Protein AF-A0AAN7JTM1-F1 (afdb_monomer_lite)

Sequence (200 aa):
MAGAPQQFHPLPSRHCSSCLSISPFHSRIRTILLSKFDVTLSSSGLMGPRWKGKGFEAKARDDPMSAIVTRLQSSMKDSNAHGLLSGSSVILALSSECGNLLNSASFGRPMATVDKEKQWFQLGVEEAFYLHHILNCLEISNGDEQLVTDHDLWQYMTKRTSIFPESFKAYSHLRTKNWVVRSGWRGFCCLSSPSISGPF

Secondary structure (DSSP, 8-state):
-PPPPPPPPPPP-----------HHHHHHHHHHHTT----------PPP---STTHHHHHHHS-HHHHHHHHHHHHHHTT-EEEEETTEEEEEEEHHHHHHHHHTT-SEEEP-S-SSEEEEEEEHHHHHIIIIIS---EEE-TTSPBPPHHHHHHHHHHH-TTHHHHHHHHHHHHHTT-B----TTS----BPPP-----

Structure (mmCIF, N/CA/C/O backbone):
data_AF-A0AAN7JTM1-F1
#
_entry.id   AF-A0AAN7JTM1-F1
#
loop_
_atom_site.group_PDB
_atom_site.id
_atom_site.type_symbol
_atom_site.label_atom_id
_atom_site.label_alt_id
_atom_site.label_comp_id
_atom_site.label_asym_id
_atom_site.label_entity_id
_atom_site.label_seq_id
_atom_site.pdbx_PDB_ins_code
_atom_site.Cartn_x
_atom_site.Cartn_y
_atom_site.Cartn_z
_atom_site.occupancy
_atom_site.B_iso_or_equiv
_atom_site.auth_seq_id
_atom_site.auth_comp_id
_atom_site.auth_asym_id
_atom_site.auth_atom_id
_atom_site.pdbx_PDB_model_num
ATOM 1 N N . MET A 1 1 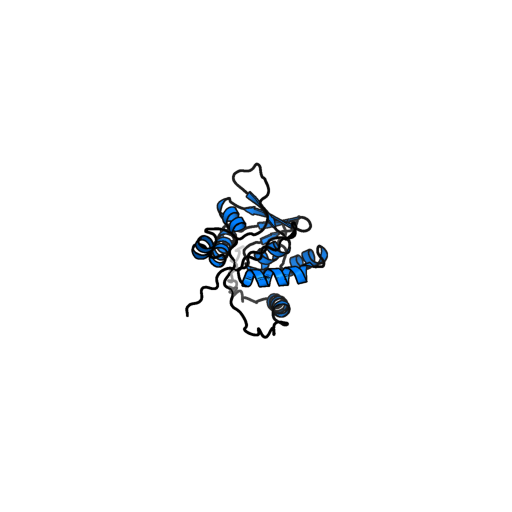? 3.642 -1.921 74.665 1.00 45.56 1 MET A N 1
ATOM 2 C CA . MET A 1 1 ? 3.068 -2.349 73.372 1.00 45.56 1 MET A CA 1
ATOM 3 C C . MET A 1 1 ? 4.042 -1.940 72.281 1.00 45.56 1 MET A C 1
ATOM 5 O O . MET A 1 1 ? 4.039 -0.791 71.870 1.00 45.56 1 MET A O 1
ATOM 9 N N . ALA A 1 2 ? 4.961 -2.839 71.929 1.00 40.72 2 ALA A N 1
ATOM 10 C CA . ALA A 1 2 ? 5.986 -2.616 70.914 1.00 40.72 2 ALA A CA 1
ATOM 11 C C . ALA A 1 2 ? 5.552 -3.346 69.636 1.00 40.72 2 ALA A C 1
ATOM 13 O O . ALA A 1 2 ? 5.326 -4.554 69.673 1.00 40.72 2 ALA A O 1
ATOM 14 N N . GLY A 1 3 ? 5.359 -2.601 68.546 1.00 41.75 3 GLY A N 1
ATOM 15 C CA . GLY A 1 3 ? 5.023 -3.148 67.232 1.00 41.75 3 GLY A CA 1
ATOM 16 C C . GLY A 1 3 ? 6.275 -3.666 66.527 1.00 41.75 3 GLY A C 1
ATOM 17 O O . GLY A 1 3 ? 7.285 -2.969 66.463 1.00 41.75 3 GLY A O 1
ATOM 18 N N . ALA A 1 4 ? 6.210 -4.898 66.028 1.00 50.97 4 ALA A N 1
ATOM 19 C CA . ALA A 1 4 ? 7.267 -5.534 65.249 1.00 50.97 4 ALA A CA 1
ATOM 20 C C . ALA A 1 4 ? 7.354 -4.950 63.820 1.00 50.97 4 ALA A C 1
ATOM 22 O O . ALA A 1 4 ? 6.318 -4.598 63.251 1.00 50.97 4 ALA A O 1
ATOM 23 N N . PRO A 1 5 ? 8.547 -4.885 63.198 1.00 43.56 5 PRO A N 1
ATOM 24 C CA . PRO A 1 5 ? 8.692 -4.510 61.795 1.00 43.56 5 PRO A CA 1
ATOM 25 C C . PRO A 1 5 ? 8.467 -5.722 60.877 1.00 43.56 5 PRO A C 1
ATOM 27 O O . PRO A 1 5 ? 9.056 -6.785 61.078 1.00 43.56 5 PRO A O 1
ATOM 30 N N . GLN A 1 6 ? 7.620 -5.564 59.857 1.00 44.16 6 GLN A N 1
ATOM 31 C CA . GLN A 1 6 ? 7.439 -6.569 58.808 1.00 44.16 6 GLN A CA 1
ATOM 32 C C . GLN A 1 6 ? 8.597 -6.543 57.803 1.00 44.16 6 GLN A C 1
ATOM 34 O O . GLN A 1 6 ? 9.035 -5.486 57.350 1.00 44.16 6 GLN A O 1
ATOM 39 N N . GLN A 1 7 ? 9.071 -7.740 57.463 1.00 36.34 7 GLN A N 1
ATOM 40 C CA . GLN A 1 7 ? 10.108 -8.008 56.474 1.00 36.34 7 GLN A CA 1
ATOM 41 C C . GLN A 1 7 ? 9.548 -7.858 55.050 1.00 36.34 7 GLN A C 1
ATOM 43 O O . GLN A 1 7 ? 8.520 -8.443 54.717 1.00 36.34 7 GLN A O 1
ATOM 48 N N . PHE A 1 8 ? 10.250 -7.109 54.197 1.00 35.59 8 PHE A N 1
ATOM 49 C CA . PHE A 1 8 ? 10.019 -7.092 52.752 1.00 35.59 8 PHE A CA 1
ATOM 50 C C . PHE A 1 8 ? 10.753 -8.271 52.098 1.00 35.59 8 PHE A C 1
ATOM 52 O O . PHE A 1 8 ? 11.979 -8.353 52.156 1.00 35.59 8 PHE A O 1
ATOM 59 N N . HIS A 1 9 ? 10.007 -9.158 51.440 1.00 38.12 9 HIS A N 1
ATOM 60 C CA . HIS A 1 9 ? 10.550 -10.131 50.490 1.00 38.12 9 HIS A CA 1
ATOM 61 C C . HIS A 1 9 ? 10.549 -9.532 49.069 1.00 38.12 9 HIS A C 1
ATOM 63 O O . HIS A 1 9 ? 9.566 -8.891 48.691 1.00 38.12 9 HIS A O 1
ATOM 69 N N . PRO A 1 10 ? 11.599 -9.738 48.252 1.00 33.75 10 PRO A N 1
ATOM 70 C CA . PRO A 1 10 ? 11.623 -9.272 46.869 1.00 33.75 10 PRO A CA 1
ATOM 71 C C . PRO A 1 10 ? 10.868 -10.233 45.933 1.00 33.75 10 PRO A C 1
ATOM 73 O O . PRO A 1 10 ? 11.026 -11.452 46.005 1.00 33.75 10 PRO A O 1
ATOM 76 N N . LEU A 1 11 ? 10.052 -9.669 45.037 1.00 37.44 11 LEU A N 1
ATOM 77 C CA . LEU A 1 11 ? 9.390 -10.384 43.939 1.00 37.44 11 LEU A CA 1
ATOM 78 C C . LEU A 1 11 ? 10.406 -10.763 42.843 1.00 37.44 11 LEU A C 1
ATOM 80 O O . LEU A 1 11 ? 11.322 -9.984 42.571 1.00 37.44 11 LEU A O 1
ATOM 84 N N . PRO A 1 12 ? 10.249 -11.915 42.166 1.00 32.50 12 PRO A N 1
ATOM 85 C CA . PRO A 1 12 ? 11.161 -12.321 41.108 1.00 32.50 12 PRO A CA 1
ATOM 86 C C . PRO A 1 12 ? 10.898 -11.552 39.807 1.00 32.50 12 PRO A C 1
ATOM 88 O O . PRO A 1 12 ? 9.787 -11.555 39.269 1.00 32.50 12 PRO A O 1
ATOM 91 N N . SER A 1 13 ? 11.966 -10.959 39.273 1.00 33.38 13 SER A N 1
ATOM 92 C CA . SER A 1 13 ? 12.071 -10.446 37.908 1.00 33.38 13 SER A CA 1
ATOM 93 C C . SER A 1 13 ? 11.675 -11.517 36.892 1.00 33.38 13 SER A C 1
ATOM 95 O O . SER A 1 13 ? 12.399 -12.491 36.682 1.00 33.38 13 SER A O 1
ATOM 97 N N . ARG A 1 14 ? 10.541 -11.324 36.212 1.00 32.91 14 ARG A N 1
ATOM 98 C CA . ARG A 1 14 ? 10.237 -12.053 34.979 1.00 32.91 14 ARG A CA 1
ATOM 99 C C . ARG A 1 14 ? 10.765 -11.255 33.799 1.00 32.91 14 ARG A C 1
ATOM 101 O O . ARG A 1 14 ? 10.181 -10.257 33.391 1.00 32.91 14 ARG A O 1
ATOM 108 N N . HIS A 1 15 ? 11.880 -11.738 33.262 1.00 31.19 15 HIS A N 1
ATOM 109 C CA . HIS A 1 15 ? 12.304 -11.478 31.895 1.00 31.19 15 HIS A CA 1
ATOM 110 C C . HIS A 1 15 ? 11.126 -11.719 30.944 1.00 31.19 15 HIS A C 1
ATOM 112 O O . HIS A 1 15 ? 10.663 -12.849 30.791 1.00 31.19 15 HIS A O 1
ATOM 118 N N . CYS A 1 16 ? 10.646 -10.654 30.306 1.00 28.66 16 CYS A N 1
ATOM 119 C CA . CYS A 1 16 ? 9.737 -10.749 29.175 1.00 28.66 16 CYS A CA 1
ATOM 120 C C . CYS A 1 16 ? 10.595 -10.849 27.909 1.00 28.66 16 CYS A C 1
ATOM 122 O O . CYS A 1 16 ? 10.883 -9.855 27.248 1.00 28.66 16 CYS A O 1
ATOM 124 N N . SER A 1 17 ? 11.074 -12.057 27.617 1.00 32.12 17 SER A N 1
ATOM 125 C CA . SER A 1 17 ? 11.584 -12.391 26.289 1.00 32.12 17 SER A CA 1
ATOM 126 C C . SER A 1 17 ? 10.368 -12.605 25.392 1.00 32.12 17 SER A C 1
ATOM 128 O O . SER A 1 17 ? 9.793 -13.693 25.370 1.00 32.12 17 SER A O 1
ATOM 130 N N . SER A 1 18 ? 9.918 -11.559 24.702 1.00 31.55 18 SER A N 1
ATOM 131 C CA . SER A 1 18 ? 8.886 -11.684 23.676 1.00 31.55 18 SER A CA 1
ATOM 132 C C . SER A 1 18 ? 9.472 -12.419 22.472 1.00 31.55 18 SER A C 1
ATOM 134 O O . SER A 1 18 ? 10.108 -11.855 21.584 1.00 31.55 18 SER A O 1
ATOM 136 N N . CYS A 1 19 ? 9.253 -13.730 22.466 1.00 27.77 19 CYS A N 1
ATOM 137 C CA . CYS A 1 19 ? 9.364 -14.570 21.291 1.00 27.77 19 CYS A CA 1
ATOM 138 C C . CYS A 1 19 ? 8.501 -13.976 20.168 1.00 27.77 19 CYS A C 1
ATOM 140 O O . CYS A 1 19 ? 7.278 -13.884 20.293 1.00 27.77 19 CYS A O 1
ATOM 142 N N . LEU A 1 20 ? 9.146 -13.611 19.060 1.00 32.75 20 LEU A N 1
ATOM 143 C CA . LEU A 1 20 ? 8.524 -13.363 17.762 1.00 32.75 20 LEU A CA 1
ATOM 144 C C . LEU A 1 20 ? 7.856 -14.659 17.278 1.00 32.75 20 LEU A C 1
ATOM 146 O O . LEU A 1 20 ? 8.423 -15.429 16.505 1.00 32.75 20 LEU A O 1
ATOM 150 N N . SER A 1 21 ? 6.648 -14.923 17.771 1.00 28.75 21 SER A N 1
ATOM 151 C CA . SER A 1 21 ? 5.754 -15.926 17.206 1.00 28.75 21 SER A CA 1
ATOM 152 C C . SER A 1 21 ? 5.177 -15.350 15.919 1.00 28.75 21 SER A C 1
ATOM 154 O O . SER A 1 21 ? 4.219 -14.578 15.928 1.00 28.75 21 SER A O 1
ATOM 156 N N . ILE A 1 22 ? 5.813 -15.687 14.799 1.00 34.72 22 ILE A N 1
ATOM 157 C CA . ILE A 1 22 ? 5.246 -15.495 13.466 1.00 34.72 22 ILE A CA 1
ATOM 158 C C . ILE A 1 22 ? 3.946 -16.301 13.439 1.00 34.72 22 ILE A C 1
ATOM 160 O O . ILE A 1 22 ? 3.961 -17.532 13.472 1.00 34.72 22 ILE A O 1
ATOM 164 N N . SER A 1 23 ? 2.817 -15.598 13.436 1.00 32.16 23 SER A N 1
ATOM 165 C CA . SER A 1 23 ? 1.500 -16.215 13.481 1.00 32.16 23 SER A CA 1
ATOM 166 C C . SER A 1 23 ? 1.305 -17.172 12.286 1.00 32.16 23 SER A C 1
ATOM 168 O O . SER A 1 23 ? 1.667 -16.847 11.149 1.00 32.16 23 SER A O 1
ATOM 170 N N . PRO A 1 24 ? 0.691 -18.355 12.482 1.00 37.06 24 PRO A N 1
ATOM 171 C CA . PRO A 1 24 ? 0.425 -19.318 11.404 1.00 37.06 24 PRO A CA 1
ATOM 172 C C . PRO A 1 24 ? -0.504 -18.772 10.300 1.00 37.06 24 PRO A C 1
ATOM 174 O O . PRO A 1 24 ? -0.626 -19.367 9.227 1.00 37.06 24 PRO A O 1
ATOM 177 N N . PHE A 1 25 ? -1.121 -17.608 10.522 1.00 37.16 25 PHE A N 1
ATOM 178 C CA . PHE A 1 25 ? -1.944 -16.898 9.549 1.00 37.16 25 PHE A CA 1
ATOM 179 C C . PHE A 1 25 ? -1.122 -16.230 8.432 1.00 37.16 25 PHE A C 1
ATOM 181 O O . PHE A 1 25 ? -1.487 -16.362 7.262 1.00 37.16 25 PHE A O 1
ATOM 188 N N . HIS A 1 26 ? 0.040 -15.637 8.754 1.00 39.19 26 HIS A N 1
ATOM 189 C CA . HIS A 1 26 ? 0.993 -15.147 7.743 1.00 39.19 26 HIS A CA 1
ATOM 190 C C . HIS A 1 26 ? 1.434 -16.273 6.805 1.00 39.19 26 HIS A C 1
ATOM 192 O O . HIS A 1 26 ? 1.591 -16.056 5.603 1.00 39.19 26 HIS A O 1
ATOM 198 N N . SER A 1 27 ? 1.596 -17.486 7.346 1.00 40.31 27 SER A N 1
ATOM 199 C CA . SER A 1 27 ? 1.906 -18.674 6.552 1.00 40.31 27 SER A CA 1
ATOM 200 C C . SER A 1 27 ? 0.740 -19.042 5.636 1.00 40.31 27 SER A C 1
ATOM 202 O O . SER A 1 27 ? 0.945 -19.206 4.443 1.00 40.31 27 SER A O 1
ATOM 204 N N . ARG A 1 28 ? -0.507 -19.064 6.128 1.00 44.50 28 ARG A N 1
ATOM 205 C CA . ARG A 1 28 ? -1.675 -19.462 5.324 1.00 44.50 28 ARG A CA 1
ATOM 206 C C . ARG A 1 28 ? -2.017 -18.471 4.201 1.00 44.50 28 ARG A C 1
ATOM 208 O O . ARG A 1 28 ? -2.310 -18.928 3.099 1.00 44.50 28 ARG A O 1
ATOM 215 N N . ILE A 1 29 ? -1.919 -17.154 4.415 1.00 47.69 29 ILE A N 1
ATOM 216 C CA . ILE A 1 29 ? -2.063 -16.161 3.327 1.00 47.69 29 ILE A CA 1
ATOM 217 C C . ILE A 1 29 ? -0.906 -16.288 2.325 1.00 47.69 29 ILE A C 1
ATOM 219 O O . ILE A 1 29 ? -1.150 -16.333 1.116 1.00 47.69 29 ILE A O 1
ATOM 223 N N . ARG A 1 30 ? 0.342 -16.452 2.795 1.00 43.16 30 ARG A N 1
ATOM 224 C CA . ARG A 1 30 ? 1.488 -16.743 1.913 1.00 43.16 30 ARG A CA 1
ATOM 225 C C . ARG A 1 30 ? 1.288 -18.032 1.115 1.00 43.16 30 ARG A C 1
ATOM 227 O O . ARG A 1 30 ? 1.568 -18.037 -0.076 1.00 43.16 30 ARG A O 1
ATOM 234 N N . THR A 1 31 ? 0.758 -19.100 1.707 1.00 37.16 31 THR A N 1
ATOM 235 C CA . THR A 1 31 ? 0.477 -20.372 1.023 1.00 37.16 31 THR A CA 1
ATOM 236 C C . THR A 1 31 ? -0.672 -20.241 0.018 1.00 37.16 31 THR A C 1
ATOM 238 O O . THR A 1 31 ? -0.577 -20.794 -1.077 1.00 37.16 31 THR A O 1
ATOM 241 N N . ILE A 1 32 ? -1.728 -19.471 0.307 1.00 46.28 32 ILE A N 1
ATOM 242 C CA . ILE A 1 32 ? -2.802 -19.166 -0.663 1.00 46.28 32 ILE A CA 1
ATOM 243 C C . ILE A 1 32 ? -2.253 -18.370 -1.867 1.00 46.28 32 ILE A C 1
ATOM 245 O O . ILE A 1 32 ? -2.675 -18.573 -3.013 1.00 46.28 32 ILE A O 1
ATOM 249 N N . LEU A 1 33 ? -1.270 -17.497 -1.630 1.00 44.41 33 LEU A N 1
ATOM 250 C CA . LEU A 1 33 ? -0.602 -16.721 -2.675 1.00 44.41 33 LEU A CA 1
ATOM 251 C C . LEU A 1 33 ? 0.429 -17.544 -3.474 1.00 44.41 33 LEU A C 1
ATOM 253 O O . LEU A 1 33 ? 0.508 -17.365 -4.689 1.00 44.41 33 LEU A O 1
ATOM 257 N N . LEU A 1 34 ? 1.160 -18.469 -2.840 1.00 44.72 34 LEU A N 1
ATOM 258 C CA . LEU A 1 34 ? 2.290 -19.205 -3.437 1.00 44.72 34 LEU A CA 1
ATOM 259 C C . LEU A 1 34 ? 1.942 -20.591 -4.022 1.00 44.72 34 LEU A C 1
ATOM 261 O O . LEU A 1 34 ? 2.672 -21.075 -4.879 1.00 44.72 34 LEU A O 1
ATOM 265 N N . SER A 1 35 ? 0.839 -21.238 -3.630 1.00 34.47 35 SER A N 1
ATOM 266 C CA . SER A 1 35 ? 0.563 -22.655 -3.978 1.00 34.47 35 SER A CA 1
ATOM 267 C C . SER A 1 35 ? 0.060 -22.942 -5.405 1.00 34.47 35 SER A C 1
ATOM 269 O O . SER A 1 35 ? -0.319 -24.075 -5.691 1.00 34.47 35 SER A O 1
ATOM 271 N N . LYS A 1 36 ? 0.032 -21.964 -6.324 1.00 40.56 36 LYS A N 1
ATOM 272 C CA . LYS A 1 36 ? -0.476 -22.176 -7.702 1.00 40.56 36 LYS A CA 1
ATOM 273 C C . LYS A 1 36 ? 0.370 -21.556 -8.823 1.00 40.56 36 LYS A C 1
ATOM 275 O O . LYS A 1 36 ? -0.168 -21.250 -9.881 1.00 40.56 36 LYS A O 1
ATOM 280 N N . PHE A 1 37 ? 1.670 -21.367 -8.620 1.00 38.22 37 PHE A N 1
ATOM 281 C CA . PHE A 1 37 ? 2.556 -20.872 -9.678 1.00 38.22 37 PHE A CA 1
ATOM 282 C C . PHE A 1 37 ? 3.579 -21.929 -10.089 1.00 38.22 37 PHE A C 1
ATOM 284 O O . PHE A 1 37 ? 4.727 -21.878 -9.670 1.00 38.22 37 PHE A O 1
ATOM 291 N N . ASP A 1 38 ? 3.156 -22.841 -10.962 1.00 34.72 38 ASP A N 1
ATOM 292 C CA . ASP A 1 38 ? 4.052 -23.396 -11.973 1.00 34.72 38 ASP A CA 1
ATOM 293 C C . ASP A 1 38 ? 3.536 -22.891 -13.323 1.00 34.72 38 ASP A C 1
ATOM 295 O O . ASP A 1 38 ? 2.628 -23.452 -13.935 1.00 34.72 38 ASP A O 1
ATOM 299 N N . VAL A 1 39 ? 4.003 -21.702 -13.706 1.00 38.06 39 VAL A N 1
ATOM 300 C CA . VAL A 1 39 ? 3.826 -21.189 -15.065 1.00 38.06 39 VAL A CA 1
ATOM 301 C C . VAL A 1 39 ? 5.196 -21.277 -15.700 1.00 38.06 39 VAL A C 1
ATOM 303 O O . VAL A 1 39 ? 6.039 -20.397 -15.528 1.00 38.06 39 VAL A O 1
ATOM 306 N N . THR A 1 40 ? 5.420 -22.375 -16.410 1.00 31.95 40 THR A N 1
ATOM 307 C CA . THR A 1 40 ? 6.579 -22.571 -17.271 1.00 31.95 40 THR A CA 1
ATOM 308 C C . THR A 1 40 ? 6.526 -21.501 -18.367 1.00 31.95 40 THR A C 1
ATOM 310 O O . THR A 1 40 ? 5.725 -21.580 -19.298 1.00 31.95 40 THR A O 1
ATOM 313 N N . LEU A 1 41 ? 7.326 -20.437 -18.230 1.00 40.31 41 LEU A N 1
ATOM 314 C CA . LEU A 1 41 ? 7.446 -19.401 -19.255 1.00 40.31 41 LEU A CA 1
ATOM 315 C C . LEU A 1 41 ? 8.274 -19.956 -20.421 1.00 40.31 41 LEU A C 1
ATOM 317 O O . LEU A 1 41 ? 9.488 -20.120 -20.313 1.00 40.31 41 LEU A O 1
ATOM 321 N N . SER A 1 42 ? 7.612 -20.226 -21.545 1.00 35.97 42 SER A N 1
ATOM 322 C CA . SER A 1 42 ? 8.285 -20.447 -22.823 1.00 35.97 42 SER A CA 1
ATOM 323 C C . SER A 1 42 ? 8.898 -19.125 -23.294 1.00 35.97 42 SER A C 1
ATOM 325 O O . SER A 1 42 ? 8.200 -18.129 -23.490 1.00 35.97 42 SER A O 1
ATOM 327 N N . SER A 1 43 ? 10.225 -19.109 -23.411 1.00 52.16 43 SER A N 1
ATOM 328 C CA . SER A 1 43 ? 11.010 -17.966 -23.870 1.00 52.16 43 SER A CA 1
ATOM 329 C C . SER A 1 43 ? 10.750 -17.708 -25.356 1.00 52.16 43 SER A C 1
ATOM 331 O O . SER A 1 43 ? 11.246 -18.436 -26.213 1.00 52.16 43 SER A O 1
ATOM 333 N N . SER A 1 44 ? 9.979 -16.670 -25.682 1.00 43.19 44 SER A N 1
ATOM 334 C CA . SER A 1 44 ? 9.990 -16.076 -27.023 1.00 43.19 44 SER A CA 1
ATOM 335 C C . SER A 1 44 ? 9.630 -14.582 -26.978 1.00 43.19 44 SER A C 1
ATOM 337 O O . SER A 1 44 ? 8.527 -14.202 -26.601 1.00 43.19 44 SER A O 1
ATOM 339 N N . GLY A 1 45 ? 10.594 -13.731 -27.364 1.00 38.00 45 GLY A N 1
ATOM 340 C CA . GLY A 1 45 ? 10.382 -12.329 -27.759 1.00 38.00 45 GLY A CA 1
ATOM 341 C C . GLY A 1 45 ? 10.458 -11.256 -26.660 1.00 38.00 45 GLY A C 1
ATOM 342 O O . GLY A 1 45 ? 9.441 -10.677 -26.291 1.00 38.00 45 GLY A O 1
ATOM 343 N N . LEU A 1 46 ? 11.664 -10.902 -26.194 1.00 45.75 46 LEU A N 1
ATOM 344 C CA . LEU A 1 46 ? 11.897 -9.703 -25.372 1.00 45.75 46 LEU A CA 1
ATOM 345 C C . LEU A 1 46 ? 11.731 -8.421 -26.215 1.00 45.75 46 LEU A C 1
ATOM 347 O O . LEU A 1 46 ? 12.704 -7.881 -26.735 1.00 45.75 46 LEU A O 1
ATOM 351 N N . MET A 1 47 ? 10.509 -7.897 -26.341 1.00 50.16 47 MET A N 1
ATOM 352 C CA . MET A 1 47 ? 10.338 -6.462 -26.596 1.00 50.16 47 MET A CA 1
ATOM 353 C C . MET A 1 47 ? 10.525 -5.721 -25.269 1.00 50.16 47 MET A C 1
ATOM 355 O O . MET A 1 47 ? 9.866 -6.039 -24.279 1.00 50.16 47 MET A O 1
ATOM 359 N N . GLY A 1 48 ? 11.439 -4.748 -25.242 1.00 55.25 48 GLY A N 1
ATOM 360 C CA . GLY A 1 48 ? 11.658 -3.895 -24.073 1.00 55.25 48 GLY A CA 1
ATOM 361 C C . GLY A 1 48 ? 10.400 -3.106 -23.666 1.00 55.25 48 GLY A C 1
ATOM 362 O O . GLY A 1 48 ? 9.434 -3.031 -24.433 1.00 55.25 48 GLY A O 1
ATOM 363 N N . PRO A 1 49 ? 10.388 -2.496 -22.466 1.00 60.56 49 PRO A N 1
ATOM 364 C CA . PRO A 1 49 ? 9.235 -1.752 -21.966 1.00 60.56 49 PRO A CA 1
ATOM 365 C C . PRO A 1 49 ? 8.804 -0.656 -22.950 1.00 60.56 49 PRO A C 1
ATOM 367 O O . PRO A 1 49 ? 9.597 0.202 -23.338 1.00 60.56 49 PRO A O 1
ATOM 370 N N . ARG A 1 50 ? 7.532 -0.667 -23.364 1.00 65.31 50 ARG A N 1
ATOM 371 C CA . ARG A 1 50 ? 6.982 0.351 -24.269 1.00 65.31 50 ARG A CA 1
ATOM 372 C C . ARG A 1 50 ? 6.576 1.597 -23.481 1.00 65.31 50 ARG A C 1
ATOM 374 O O . ARG A 1 50 ? 5.461 1.675 -22.967 1.00 65.31 50 ARG A O 1
ATOM 381 N N . TRP A 1 51 ? 7.446 2.600 -23.437 1.00 60.12 51 TRP A N 1
ATOM 382 C CA . TRP A 1 51 ? 7.144 3.897 -22.825 1.00 60.12 51 TRP A CA 1
ATOM 383 C C . TRP A 1 51 ? 6.173 4.710 -23.691 1.00 60.12 51 TRP A C 1
ATOM 385 O O . TRP A 1 51 ? 6.425 4.956 -24.871 1.00 60.12 51 TRP A O 1
ATOM 395 N N . LYS A 1 52 ? 5.056 5.167 -23.114 1.00 52.31 52 LYS A N 1
ATOM 396 C CA . LYS A 1 52 ? 4.157 6.126 -23.774 1.00 52.31 52 LYS A CA 1
ATOM 397 C C . LYS A 1 52 ? 4.501 7.557 -23.362 1.00 52.31 52 LYS A C 1
ATOM 399 O O . LYS A 1 52 ? 3.862 8.124 -22.484 1.00 52.31 52 LYS A O 1
ATOM 404 N N . GLY A 1 53 ? 5.497 8.135 -24.028 1.00 64.94 53 GLY A N 1
ATOM 405 C CA . GLY A 1 53 ? 5.835 9.558 -23.928 1.00 64.94 53 GLY A CA 1
ATOM 406 C C . GLY A 1 53 ? 7.333 9.819 -23.775 1.00 64.94 53 GLY A C 1
ATOM 407 O O . GLY A 1 53 ? 8.092 8.954 -23.339 1.00 64.94 53 GLY A O 1
ATOM 408 N N . LYS A 1 54 ? 7.765 11.030 -24.132 1.00 66.94 54 LYS A N 1
ATOM 409 C CA . LYS A 1 54 ? 9.170 11.451 -24.058 1.00 66.94 54 LYS A CA 1
ATOM 41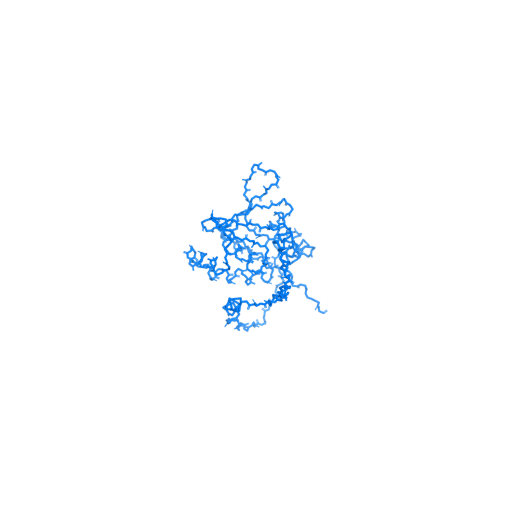0 C C . LYS A 1 54 ? 9.568 11.709 -22.598 1.00 66.94 54 LYS A C 1
ATOM 412 O O . LYS A 1 54 ? 8.851 12.402 -21.888 1.00 66.94 54 LYS A O 1
ATOM 417 N N . GLY A 1 55 ? 10.699 11.154 -22.155 1.00 68.12 55 GLY A N 1
ATOM 418 C CA . GLY A 1 55 ? 11.276 11.408 -20.824 1.00 68.12 55 GLY A CA 1
ATOM 419 C C . GLY A 1 55 ? 10.799 10.498 -19.682 1.00 68.12 55 GLY A C 1
ATOM 420 O O . GLY A 1 55 ?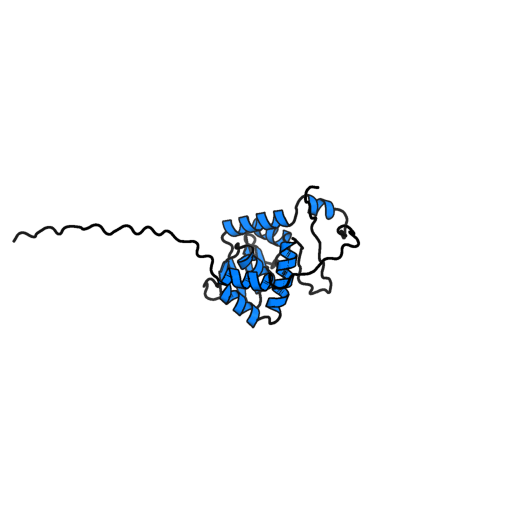 11.402 10.519 -18.613 1.00 68.12 55 GLY A O 1
ATOM 421 N N . PHE A 1 56 ? 9.782 9.653 -19.889 1.00 69.06 56 PHE A N 1
ATOM 422 C CA . PHE A 1 56 ? 9.318 8.716 -18.852 1.00 69.06 56 PHE A CA 1
ATOM 423 C C . PHE A 1 56 ? 10.324 7.604 -18.549 1.00 69.06 56 PHE A C 1
ATOM 425 O O . PHE A 1 56 ? 10.435 7.194 -17.400 1.00 69.06 56 PHE A O 1
ATOM 432 N N . GLU A 1 57 ? 11.078 7.157 -19.556 1.00 70.25 57 GLU A N 1
ATOM 433 C CA . GLU A 1 57 ? 12.145 6.172 -19.366 1.00 70.25 57 GLU A CA 1
ATOM 434 C C . GLU A 1 57 ? 13.253 6.708 -18.453 1.00 70.25 57 GLU A C 1
ATOM 436 O O . GLU A 1 57 ? 13.639 6.038 -17.500 1.00 70.25 57 GLU A O 1
ATOM 441 N N . ALA A 1 58 ? 13.729 7.933 -18.714 1.00 74.25 58 ALA A N 1
ATOM 442 C CA . ALA A 1 58 ? 14.733 8.586 -17.878 1.00 74.25 58 ALA A CA 1
ATOM 443 C C . ALA A 1 58 ? 14.211 8.763 -16.446 1.00 74.25 58 ALA A C 1
ATOM 445 O O . ALA A 1 58 ? 14.849 8.320 -15.502 1.00 74.25 58 ALA A O 1
ATOM 446 N N . LYS A 1 59 ? 12.977 9.260 -16.290 1.00 71.88 59 LYS A N 1
ATOM 447 C CA . LYS A 1 59 ? 12.345 9.412 -14.974 1.00 71.88 59 LYS A CA 1
ATOM 448 C C . LYS A 1 59 ? 12.222 8.088 -14.207 1.00 71.88 59 LYS A C 1
ATOM 450 O O . LYS A 1 59 ? 12.454 8.066 -13.007 1.00 71.88 59 LYS A O 1
ATOM 455 N N . ALA A 1 60 ? 11.871 6.992 -14.881 1.00 68.94 60 ALA A N 1
ATOM 456 C CA . ALA A 1 60 ? 11.773 5.674 -14.254 1.00 68.94 60 ALA A CA 1
ATOM 457 C C . ALA A 1 60 ? 13.140 5.051 -13.927 1.00 68.94 60 ALA A C 1
ATOM 459 O O . ALA A 1 60 ? 13.221 4.192 -13.050 1.00 68.94 60 ALA A O 1
ATOM 460 N N . ARG A 1 61 ? 14.198 5.451 -14.641 1.00 69.69 61 ARG A N 1
ATOM 461 C CA . ARG A 1 61 ? 15.583 5.074 -14.337 1.00 69.69 61 ARG A CA 1
ATOM 462 C C . ARG A 1 61 ? 16.113 5.847 -13.131 1.00 69.69 61 ARG A C 1
ATOM 464 O O . ARG A 1 61 ? 16.737 5.240 -12.269 1.00 69.69 61 ARG A O 1
ATOM 471 N N . ASP A 1 62 ? 15.841 7.146 -13.077 1.00 76.00 62 ASP A N 1
ATOM 472 C CA . ASP A 1 62 ? 16.343 8.041 -12.033 1.00 76.00 62 ASP A CA 1
ATOM 473 C C . ASP A 1 62 ? 15.607 7.849 -10.695 1.00 76.00 62 ASP A C 1
ATOM 475 O O . ASP A 1 62 ? 16.209 7.995 -9.633 1.00 76.00 62 ASP A O 1
ATOM 479 N N . ASP A 1 63 ? 14.320 7.483 -10.734 1.00 74.69 63 ASP A N 1
ATOM 480 C CA . ASP A 1 63 ? 13.501 7.217 -9.545 1.00 74.69 63 ASP A CA 1
ATOM 481 C C . ASP A 1 63 ? 12.694 5.914 -9.722 1.00 74.69 63 ASP A C 1
ATOM 483 O O . ASP A 1 63 ? 11.519 5.934 -10.114 1.00 74.69 63 ASP A O 1
ATOM 487 N N . PRO A 1 64 ? 13.325 4.742 -9.507 1.00 82.88 64 PRO A N 1
ATOM 488 C CA . PRO A 1 64 ? 12.656 3.464 -9.689 1.00 82.88 64 PRO A CA 1
ATOM 489 C C . PRO A 1 64 ? 11.541 3.288 -8.655 1.00 82.88 64 PRO A C 1
ATOM 491 O O . PRO A 1 64 ? 11.686 3.628 -7.482 1.00 82.88 64 PRO A O 1
ATOM 494 N N . MET A 1 65 ? 10.430 2.675 -9.071 1.00 85.12 65 MET A N 1
ATOM 495 C CA . MET A 1 65 ? 9.244 2.491 -8.222 1.00 85.12 65 MET A CA 1
ATOM 496 C C . MET A 1 65 ? 9.555 1.771 -6.899 1.00 85.12 65 MET A C 1
ATOM 498 O O . MET A 1 65 ? 8.971 2.096 -5.869 1.00 85.12 65 MET A O 1
ATOM 502 N N . SER A 1 66 ? 10.514 0.843 -6.899 1.00 84.88 66 SER A N 1
ATOM 503 C CA . SER A 1 66 ? 10.996 0.190 -5.678 1.00 84.88 66 SER A CA 1
ATOM 504 C C . SER A 1 66 ? 11.592 1.180 -4.673 1.00 84.88 66 SER A C 1
ATOM 506 O O . SER A 1 66 ? 11.321 1.069 -3.481 1.00 84.88 66 SER A O 1
ATOM 508 N N . ALA A 1 67 ? 12.363 2.172 -5.129 1.00 88.44 67 ALA A N 1
ATOM 509 C CA . ALA A 1 67 ? 12.932 3.202 -4.262 1.00 88.44 67 ALA A CA 1
ATOM 510 C C . ALA A 1 67 ? 11.844 4.122 -3.696 1.00 88.44 67 ALA A C 1
ATOM 512 O O . ALA A 1 67 ? 11.859 4.417 -2.500 1.00 88.44 67 ALA A O 1
ATOM 513 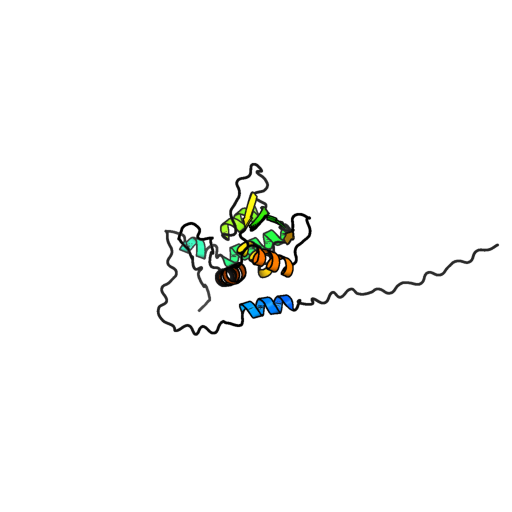N N . ILE A 1 68 ? 10.868 4.515 -4.521 1.00 89.12 68 ILE A N 1
ATOM 514 C CA . ILE A 1 68 ? 9.721 5.327 -4.087 1.00 89.12 68 ILE A CA 1
ATOM 515 C C . ILE A 1 68 ? 8.921 4.587 -3.007 1.00 89.12 68 ILE A C 1
ATOM 517 O O . ILE A 1 68 ? 8.622 5.164 -1.964 1.00 89.12 68 ILE A O 1
ATOM 521 N N . VAL A 1 69 ? 8.612 3.303 -3.224 1.00 90.56 69 VAL A N 1
ATOM 522 C CA . VAL A 1 69 ? 7.857 2.479 -2.266 1.00 90.56 69 VAL A CA 1
ATOM 523 C C . VAL A 1 69 ? 8.625 2.300 -0.956 1.00 90.56 69 VAL A C 1
ATOM 525 O O . VAL A 1 69 ? 8.021 2.424 0.105 1.00 90.56 69 VAL A O 1
ATOM 528 N N . THR A 1 70 ? 9.941 2.080 -0.998 1.00 91.62 70 THR A N 1
ATOM 529 C CA . THR A 1 70 ? 10.764 1.991 0.220 1.00 91.62 70 THR A CA 1
ATOM 530 C C . THR A 1 70 ? 10.761 3.305 1.002 1.00 91.62 70 THR A C 1
ATOM 532 O O . THR A 1 70 ? 10.572 3.295 2.216 1.00 91.62 70 THR A O 1
ATOM 535 N N . ARG A 1 71 ? 10.909 4.453 0.323 1.00 93.75 71 ARG A N 1
ATOM 536 C CA . ARG A 1 71 ? 10.840 5.777 0.971 1.00 93.75 71 ARG A CA 1
ATOM 537 C C . ARG A 1 71 ? 9.467 6.037 1.586 1.00 93.75 71 ARG A C 1
ATOM 539 O O . ARG A 1 71 ? 9.391 6.509 2.717 1.00 93.75 71 ARG A O 1
ATOM 546 N N . LEU A 1 72 ? 8.398 5.698 0.863 1.00 93.12 72 LEU A N 1
ATOM 547 C CA . LEU A 1 72 ? 7.025 5.783 1.358 1.00 93.12 72 LEU A CA 1
ATOM 548 C C . LEU A 1 72 ? 6.846 4.929 2.617 1.00 93.12 72 LEU A C 1
ATOM 550 O O . LEU A 1 72 ? 6.328 5.418 3.614 1.00 93.12 72 LEU A O 1
ATOM 554 N N . GLN A 1 73 ? 7.302 3.676 2.579 1.00 94.19 73 GLN A N 1
ATOM 555 C CA . GLN A 1 73 ? 7.177 2.739 3.691 1.00 94.19 73 GLN A CA 1
ATOM 556 C C . GLN A 1 73 ? 7.848 3.274 4.960 1.00 94.19 73 GLN A C 1
ATOM 558 O O . GLN A 1 73 ? 7.235 3.227 6.025 1.00 94.19 73 GLN A O 1
ATOM 563 N N . SER A 1 74 ? 9.077 3.789 4.857 1.00 94.31 74 SER A N 1
ATOM 564 C CA . SER A 1 74 ? 9.770 4.400 5.997 1.00 94.31 74 SER A CA 1
ATOM 565 C C . SER A 1 74 ? 9.025 5.635 6.502 1.00 94.31 74 SER A C 1
ATOM 567 O O . SER A 1 74 ? 8.682 5.698 7.674 1.00 94.31 74 SER A O 1
ATOM 569 N N . SER A 1 75 ? 8.661 6.557 5.605 1.00 93.75 75 SER A N 1
ATOM 570 C CA . SER A 1 75 ? 7.949 7.791 5.965 1.00 93.75 75 SER A CA 1
ATOM 571 C C . SER A 1 75 ? 6.617 7.529 6.682 1.00 93.75 75 SER A C 1
ATOM 573 O O . SER A 1 75 ? 6.291 8.203 7.661 1.00 93.75 75 SER A O 1
ATOM 575 N N . MET A 1 76 ? 5.845 6.537 6.231 1.00 92.50 76 MET A N 1
ATOM 576 C CA . MET A 1 76 ? 4.576 6.173 6.866 1.00 92.50 76 MET A CA 1
ATOM 577 C C . MET A 1 76 ? 4.770 5.500 8.230 1.00 92.50 76 MET A C 1
ATOM 579 O O . MET A 1 76 ? 3.985 5.745 9.142 1.00 92.50 76 MET A O 1
ATOM 583 N N . LYS A 1 77 ? 5.825 4.692 8.396 1.00 93.00 77 LYS A N 1
ATOM 584 C CA . LYS A 1 77 ? 6.175 4.104 9.698 1.00 93.00 77 LYS A CA 1
ATOM 585 C C . LYS A 1 77 ? 6.606 5.171 10.697 1.00 93.00 77 LYS A C 1
ATOM 587 O O . LYS A 1 77 ? 6.129 5.165 11.826 1.00 93.00 77 LYS A O 1
ATOM 592 N N . ASP A 1 78 ? 7.447 6.105 10.265 1.00 92.25 78 ASP A N 1
ATOM 593 C CA . ASP A 1 78 ? 7.966 7.176 11.120 1.00 92.25 78 ASP A CA 1
ATOM 594 C C . ASP A 1 78 ? 6.854 8.134 11.574 1.00 92.25 78 ASP A C 1
ATOM 596 O O . ASP A 1 78 ? 6.868 8.626 12.700 1.00 92.25 78 ASP A O 1
ATOM 600 N N . SER A 1 79 ? 5.861 8.374 10.713 1.00 89.44 79 SER A N 1
ATOM 601 C CA . SER A 1 79 ? 4.702 9.222 11.025 1.00 89.44 79 SER A CA 1
ATOM 602 C C . SER A 1 79 ? 3.556 8.494 11.731 1.00 89.44 79 SER A C 1
ATOM 604 O O . SER A 1 79 ? 2.573 9.145 12.082 1.00 89.44 79 SER A O 1
ATOM 606 N N . ASN A 1 80 ? 3.677 7.178 11.951 1.00 89.31 80 ASN A N 1
ATOM 607 C CA . ASN A 1 80 ? 2.603 6.306 12.423 1.00 89.31 80 ASN A CA 1
ATOM 608 C C . ASN A 1 80 ? 1.303 6.552 11.636 1.00 89.31 80 ASN A C 1
ATOM 610 O O . ASN A 1 80 ? 0.326 7.077 12.163 1.00 89.31 80 ASN A O 1
ATOM 614 N N . ALA A 1 81 ? 1.326 6.280 10.330 1.00 91.94 81 ALA A N 1
ATOM 615 C CA . ALA A 1 81 ? 0.187 6.546 9.462 1.00 91.94 81 ALA A CA 1
ATOM 616 C C . ALA A 1 81 ? -1.030 5.678 9.833 1.00 91.94 81 ALA A C 1
ATOM 618 O O . ALA A 1 81 ? -0.948 4.448 9.853 1.00 91.94 81 ALA A O 1
ATOM 619 N N . HIS A 1 82 ? -2.176 6.338 10.023 1.00 92.88 82 HIS A N 1
ATOM 620 C CA . HIS A 1 82 ? -3.460 5.712 10.350 1.00 92.88 82 HIS A CA 1
ATOM 621 C C . HIS A 1 82 ? -4.487 5.918 9.241 1.00 92.88 82 HIS A C 1
ATOM 623 O O . HIS A 1 82 ? -4.623 7.014 8.688 1.00 92.88 82 HIS A O 1
ATOM 629 N N . GLY A 1 83 ? -5.237 4.863 8.938 1.00 93.50 83 GLY A N 1
ATOM 630 C CA . GLY A 1 83 ? -6.370 4.877 8.025 1.00 93.50 83 GLY A CA 1
ATOM 631 C C . GLY A 1 83 ? -7.666 4.485 8.728 1.00 93.50 83 GLY A C 1
ATOM 632 O O . GLY A 1 83 ? -7.690 3.563 9.533 1.00 93.50 83 GLY A O 1
ATOM 633 N N . LEU A 1 84 ? -8.761 5.149 8.375 1.00 94.44 84 LEU A N 1
ATOM 634 C CA . LEU A 1 84 ? -10.101 4.859 8.867 1.00 94.44 84 LEU A CA 1
ATOM 635 C C . LEU A 1 84 ? -10.910 4.111 7.803 1.00 94.44 84 LEU A C 1
ATOM 637 O O . LEU A 1 84 ? -10.999 4.547 6.648 1.00 94.44 84 LEU A O 1
ATOM 641 N N . LEU A 1 85 ? -11.536 2.998 8.187 1.00 92.81 85 LEU A N 1
ATOM 642 C CA . LEU A 1 85 ? -12.461 2.277 7.314 1.00 92.81 85 LEU A CA 1
ATOM 643 C C . LEU A 1 85 ? -13.717 3.107 7.029 1.00 92.81 85 LEU A C 1
ATOM 645 O O . LEU A 1 85 ? -14.432 3.530 7.934 1.00 92.81 85 LEU A O 1
ATOM 649 N N . SER A 1 86 ? -14.029 3.274 5.745 1.00 90.00 86 SER A N 1
ATOM 650 C CA . SER A 1 86 ? -15.233 3.956 5.277 1.00 90.00 86 SER A CA 1
ATOM 651 C C . SER A 1 86 ? -15.874 3.170 4.131 1.00 90.00 86 SER A C 1
ATOM 653 O O . SER A 1 86 ? -15.485 3.263 2.965 1.00 90.00 86 SER A O 1
ATOM 655 N N . GLY A 1 87 ? -16.862 2.336 4.466 1.00 88.25 87 GLY A N 1
ATOM 656 C CA . GLY A 1 87 ? -17.607 1.528 3.498 1.00 88.25 87 GLY A CA 1
ATOM 657 C C . GLY A 1 87 ? -16.742 0.487 2.776 1.00 88.25 87 GLY A C 1
ATOM 658 O O . GLY A 1 87 ? -16.474 -0.579 3.318 1.00 88.25 87 GLY A O 1
ATOM 659 N N . SER A 1 88 ? -16.358 0.779 1.529 1.00 86.56 88 SER A N 1
ATOM 660 C CA . SER A 1 88 ? -15.480 -0.070 0.694 1.00 86.56 88 SER A CA 1
ATOM 661 C C . SER A 1 88 ? -14.183 0.657 0.326 1.00 86.56 88 SER A C 1
ATOM 663 O O . SER A 1 88 ? -13.635 0.498 -0.764 1.00 86.56 88 SER A O 1
ATOM 665 N N . SER A 1 89 ? -13.728 1.551 1.194 1.00 91.31 89 SER A N 1
ATOM 666 C CA . SER A 1 89 ? -12.499 2.319 1.026 1.00 91.31 89 SER A CA 1
ATOM 667 C C . SER A 1 89 ? -11.873 2.593 2.387 1.00 91.31 89 SER A C 1
ATOM 669 O O . SER A 1 89 ? -12.536 2.492 3.420 1.00 91.31 89 SER A O 1
ATOM 671 N N . VAL A 1 90 ? -10.595 2.955 2.380 1.00 93.56 90 VAL A N 1
ATOM 672 C CA . VAL A 1 90 ? -9.892 3.437 3.572 1.00 93.56 90 VAL A CA 1
ATOM 673 C C . VAL A 1 90 ? -9.502 4.882 3.335 1.00 93.56 90 VAL A C 1
ATOM 675 O O . VAL A 1 90 ? -8.976 5.218 2.275 1.00 93.56 90 VAL A O 1
ATOM 678 N N . ILE A 1 91 ? -9.788 5.736 4.306 1.00 94.12 91 ILE A N 1
ATOM 679 C CA . ILE A 1 91 ? -9.463 7.154 4.253 1.00 94.12 91 ILE A CA 1
ATOM 680 C C . ILE A 1 91 ? -8.297 7.403 5.200 1.00 94.12 91 ILE A C 1
ATOM 682 O O . ILE A 1 91 ? -8.356 7.001 6.354 1.00 94.12 91 ILE A O 1
ATOM 686 N N . LEU A 1 92 ? -7.249 8.069 4.731 1.00 92.88 92 LEU A N 1
ATOM 687 C CA . LEU A 1 92 ? -6.107 8.448 5.560 1.00 92.88 92 LEU A CA 1
ATOM 688 C C . LEU A 1 92 ? -5.745 9.914 5.352 1.00 92.88 92 LEU A C 1
ATOM 690 O O . LEU A 1 92 ? -5.894 10.451 4.253 1.00 92.88 92 LEU A O 1
ATOM 694 N N . ALA A 1 93 ? -5.243 10.540 6.411 1.00 91.88 93 ALA A N 1
ATOM 695 C CA . ALA A 1 93 ? -4.695 11.886 6.377 1.00 91.88 93 ALA A CA 1
ATOM 696 C C . ALA A 1 93 ? -3.171 11.804 6.503 1.00 91.88 93 ALA A C 1
ATOM 698 O O . ALA A 1 93 ? -2.656 11.223 7.456 1.00 91.88 93 ALA A O 1
ATOM 699 N N . LEU A 1 94 ? -2.456 12.385 5.543 1.00 90.69 94 LEU A N 1
ATOM 700 C CA . LEU A 1 94 ? -0.996 12.386 5.496 1.00 90.69 94 LEU A CA 1
ATOM 701 C C . LEU A 1 94 ? -0.452 13.813 5.422 1.00 90.69 94 LEU A C 1
ATOM 703 O O . LEU A 1 94 ? -1.139 14.734 4.971 1.00 90.69 94 LEU A O 1
ATOM 707 N N . SER A 1 95 ? 0.807 13.985 5.829 1.00 90.44 95 SER A N 1
ATOM 708 C CA . SER A 1 95 ? 1.560 15.207 5.539 1.00 90.44 95 SER A CA 1
ATOM 709 C C . SER A 1 95 ? 1.755 15.376 4.029 1.00 90.44 95 SER A C 1
ATOM 711 O O . SER A 1 95 ? 1.674 14.411 3.264 1.00 90.44 95 SER A O 1
ATOM 713 N N . SER A 1 96 ? 2.048 16.597 3.585 1.00 86.81 96 SER A N 1
ATOM 714 C CA . SER A 1 96 ? 2.310 16.898 2.171 1.00 86.81 96 SER A CA 1
ATOM 715 C C . SER A 1 96 ? 3.447 16.048 1.585 1.00 86.81 96 SER A C 1
ATOM 717 O O . SER A 1 96 ? 3.321 15.521 0.481 1.00 86.81 96 SER A O 1
ATOM 719 N N . GLU A 1 97 ? 4.533 15.847 2.334 1.00 87.94 97 GLU A N 1
ATOM 720 C CA . GLU A 1 97 ? 5.683 15.037 1.911 1.00 87.94 97 GLU A CA 1
ATOM 721 C C . GLU A 1 97 ? 5.310 13.565 1.708 1.00 87.94 97 GLU A C 1
ATOM 723 O O . GLU A 1 97 ? 5.558 12.993 0.642 1.00 87.94 97 GLU A O 1
ATOM 728 N N . CYS A 1 98 ? 4.651 12.962 2.701 1.00 89.62 98 CYS A N 1
ATOM 729 C CA . CYS A 1 98 ? 4.215 11.571 2.627 1.00 89.62 98 CYS A CA 1
ATOM 730 C C . CYS A 1 98 ? 3.131 11.388 1.548 1.00 89.62 98 CYS A C 1
ATOM 732 O O . CYS A 1 98 ? 3.167 10.435 0.769 1.00 89.62 98 CYS A O 1
ATOM 734 N N . GLY A 1 99 ? 2.219 12.354 1.416 1.00 89.50 99 GLY A N 1
ATOM 735 C CA . GLY A 1 99 ? 1.205 12.392 0.364 1.00 89.50 99 GLY A CA 1
ATOM 736 C C . GLY A 1 99 ? 1.799 12.460 -1.046 1.00 89.50 99 GLY A C 1
ATOM 737 O O . GLY A 1 99 ? 1.311 11.786 -1.958 1.00 89.50 99 GLY A O 1
ATOM 738 N N . ASN A 1 100 ? 2.891 13.203 -1.238 1.00 89.69 100 ASN A N 1
ATOM 739 C CA . ASN A 1 100 ? 3.608 13.254 -2.512 1.00 89.69 100 ASN A CA 1
ATOM 740 C C . ASN A 1 100 ? 4.235 11.901 -2.866 1.00 89.69 100 ASN A C 1
ATOM 742 O O . ASN A 1 100 ? 4.164 11.483 -4.026 1.00 89.69 100 ASN A O 1
ATOM 746 N N . LEU A 1 101 ? 4.795 11.190 -1.881 1.00 91.31 101 LEU A N 1
ATOM 747 C CA . LEU A 1 101 ? 5.301 9.827 -2.064 1.00 91.31 101 LEU A CA 1
ATOM 748 C C . LEU A 1 101 ? 4.166 8.852 -2.388 1.00 91.31 101 LEU A C 1
ATOM 750 O O . LEU A 1 101 ? 4.303 8.054 -3.313 1.00 91.31 101 LEU A O 1
ATOM 754 N N . LEU A 1 102 ? 3.029 8.956 -1.696 1.00 91.00 102 LEU A N 1
ATOM 755 C CA . LEU A 1 102 ? 1.861 8.103 -1.921 1.00 91.00 102 LEU A CA 1
ATOM 756 C C . LEU A 1 102 ? 1.314 8.281 -3.348 1.00 91.00 102 LEU A C 1
ATOM 758 O O . LEU A 1 102 ? 1.093 7.302 -4.067 1.00 91.00 102 LEU A O 1
ATOM 762 N N . ASN A 1 103 ? 1.194 9.532 -3.800 1.00 89.44 103 ASN A N 1
ATOM 763 C CA . ASN A 1 103 ? 0.790 9.870 -5.164 1.00 89.44 103 ASN A CA 1
ATOM 764 C C . ASN A 1 103 ? 1.826 9.410 -6.209 1.00 89.44 103 ASN A C 1
ATOM 766 O O . ASN A 1 103 ? 1.455 8.870 -7.251 1.00 89.44 103 ASN A O 1
ATOM 770 N N . SER A 1 104 ? 3.124 9.560 -5.924 1.00 87.19 104 SER A N 1
ATOM 771 C CA . SER A 1 104 ? 4.207 9.114 -6.818 1.00 87.19 104 SER A CA 1
ATOM 772 C C . SER A 1 104 ? 4.243 7.592 -6.961 1.00 87.19 104 SER A C 1
ATOM 774 O O . SER A 1 104 ? 4.363 7.073 -8.071 1.00 87.19 104 SER A O 1
ATOM 776 N N . ALA A 1 105 ? 4.015 6.870 -5.863 1.00 88.25 105 ALA A N 1
ATOM 777 C CA . ALA A 1 105 ? 3.850 5.421 -5.845 1.00 88.25 105 ALA A CA 1
ATOM 778 C C . ALA A 1 105 ? 2.509 4.955 -6.448 1.00 88.25 105 ALA A C 1
ATOM 780 O O . ALA A 1 105 ? 2.246 3.752 -6.545 1.00 88.25 105 ALA A O 1
ATOM 781 N N . SER A 1 106 ? 1.666 5.894 -6.894 1.00 88.12 106 SER A N 1
ATOM 782 C CA . SER A 1 106 ? 0.352 5.637 -7.482 1.00 88.12 106 SER A CA 1
ATOM 783 C C . SER A 1 106 ? -0.557 4.819 -6.561 1.00 88.12 106 SER A C 1
ATOM 785 O O . SER A 1 106 ? -1.209 3.887 -7.027 1.00 88.12 106 SER A O 1
ATOM 787 N N . PHE A 1 107 ? -0.556 5.117 -5.262 1.00 90.06 107 PHE A N 1
ATOM 788 C CA . PHE A 1 107 ? -1.531 4.582 -4.312 1.00 90.06 107 PHE A CA 1
ATOM 789 C C . PHE A 1 107 ? -2.657 5.591 -4.090 1.00 90.06 107 PHE A C 1
ATOM 791 O O . PHE A 1 107 ? -2.408 6.772 -3.842 1.00 90.06 107 PHE A O 1
ATOM 798 N N . GLY A 1 108 ? -3.897 5.111 -4.133 1.00 89.62 108 GLY A N 1
ATOM 799 C CA . GLY A 1 108 ? -5.064 5.897 -3.762 1.00 89.62 108 GLY A CA 1
ATOM 800 C C . GLY A 1 108 ? -5.375 7.067 -4.683 1.00 89.62 108 GLY A C 1
ATOM 801 O O . GLY A 1 108 ? -4.853 7.222 -5.792 1.00 89.62 108 GLY A O 1
ATOM 802 N N . ARG A 1 109 ? -6.288 7.910 -4.205 1.00 89.19 109 ARG A N 1
ATOM 803 C CA . ARG A 1 109 ? -6.678 9.163 -4.849 1.00 89.19 109 ARG A CA 1
ATOM 804 C C . ARG A 1 109 ? -6.650 10.292 -3.824 1.00 89.19 109 ARG A C 1
ATOM 806 O O . ARG A 1 109 ? -7.246 10.130 -2.759 1.00 89.19 109 ARG A O 1
ATOM 813 N N . PRO A 1 110 ? -5.998 11.422 -4.134 1.00 88.94 110 PRO A N 1
ATOM 814 C CA . PRO A 1 110 ? -6.062 12.591 -3.274 1.00 88.94 110 PRO A CA 1
ATOM 815 C C . PRO A 1 110 ? -7.488 13.148 -3.268 1.00 88.94 110 PRO A C 1
ATOM 817 O O . PRO A 1 110 ? -8.150 13.212 -4.309 1.00 88.94 110 PRO A O 1
ATOM 820 N N . MET A 1 111 ? -7.956 13.544 -2.093 1.00 86.44 111 MET A N 1
ATOM 821 C CA . MET A 1 111 ? -9.230 14.220 -1.891 1.00 86.44 111 MET A CA 1
ATOM 822 C C . MET A 1 111 ? -8.979 15.721 -1.778 1.00 86.44 111 MET A C 1
ATOM 824 O O . MET A 1 111 ? -8.002 16.148 -1.166 1.00 86.44 111 MET A O 1
ATOM 828 N N . ALA A 1 112 ? -9.853 16.527 -2.381 1.00 78.56 112 ALA A N 1
ATOM 829 C CA . ALA A 1 112 ? -9.774 17.975 -2.246 1.00 78.56 112 ALA A CA 1
ATOM 830 C C . ALA A 1 112 ? -10.125 18.366 -0.806 1.00 78.56 112 ALA A C 1
ATOM 832 O O . ALA A 1 112 ? -11.233 18.091 -0.344 1.00 78.56 112 ALA A O 1
ATOM 833 N N . THR A 1 113 ? -9.186 19.002 -0.110 1.00 74.56 113 THR A N 1
ATOM 834 C CA . THR A 1 113 ? -9.366 19.471 1.266 1.00 74.56 113 THR A CA 1
ATOM 835 C C . THR A 1 113 ? -9.067 20.957 1.377 1.00 74.56 113 THR A C 1
ATOM 837 O O . THR A 1 113 ? -8.263 21.503 0.626 1.00 74.56 113 THR A O 1
ATOM 840 N N . VAL A 1 114 ? -9.760 21.624 2.302 1.00 69.69 114 VAL A N 1
ATOM 841 C CA . VAL A 1 114 ? -9.542 23.050 2.610 1.00 69.69 114 VAL A CA 1
ATOM 842 C C . VAL A 1 114 ? -8.330 23.230 3.537 1.00 69.69 114 VAL A C 1
ATOM 844 O O . VAL A 1 114 ? -7.717 24.295 3.566 1.00 69.69 114 VAL A O 1
ATOM 847 N N . ASP A 1 115 ? -7.972 22.171 4.266 1.00 69.88 115 ASP A N 1
ATOM 848 C CA . ASP A 1 115 ? -6.799 22.113 5.131 1.00 69.88 115 ASP A CA 1
ATOM 849 C C . ASP A 1 115 ? -5.507 22.069 4.297 1.00 69.88 115 ASP A C 1
ATOM 851 O O . ASP A 1 115 ? -5.369 21.242 3.392 1.00 69.88 115 ASP A O 1
ATOM 855 N N . LYS A 1 116 ? -4.581 22.988 4.592 1.00 70.44 116 LYS A N 1
ATOM 856 C CA . LYS A 1 116 ? -3.291 23.135 3.902 1.00 70.44 116 LYS A CA 1
ATOM 857 C C . LYS A 1 116 ? -2.185 22.280 4.523 1.00 70.44 116 LYS A C 1
ATOM 859 O O . LYS A 1 116 ? -1.147 22.108 3.891 1.00 70.44 116 LYS A O 1
ATOM 864 N N . GLU A 1 117 ? -2.380 21.776 5.740 1.00 74.38 117 GLU A N 1
ATOM 865 C CA . GLU A 1 117 ? -1.351 21.038 6.480 1.00 74.38 117 GLU A CA 1
ATOM 866 C C . GLU A 1 117 ? -1.453 19.528 6.255 1.00 74.38 117 GLU A C 1
ATOM 868 O O . GLU A 1 117 ? -0.437 18.827 6.234 1.00 74.38 117 GLU A O 1
ATOM 873 N N . LYS A 1 118 ? -2.674 19.026 6.042 1.00 82.50 118 LYS A N 1
ATOM 874 C CA . LYS A 1 118 ? -2.946 17.603 5.833 1.00 82.50 118 LYS A CA 1
ATOM 875 C C . LYS A 1 118 ? -3.674 17.364 4.524 1.00 82.50 118 LYS A C 1
ATOM 877 O O . LYS A 1 118 ? -4.718 17.951 4.247 1.00 82.50 118 LYS A O 1
ATOM 882 N N . GLN A 1 119 ? -3.147 16.425 3.751 1.00 89.25 119 GLN A N 1
ATOM 883 C CA . GLN A 1 119 ? -3.773 15.955 2.530 1.00 89.25 119 GLN A CA 1
ATOM 884 C C . GLN A 1 119 ? -4.477 14.629 2.796 1.00 89.25 119 GLN A C 1
ATOM 886 O O . GLN A 1 119 ? -3.879 13.672 3.291 1.00 89.25 119 GLN A O 1
ATOM 891 N N . TRP A 1 120 ? -5.758 14.577 2.448 1.00 91.62 120 TRP A N 1
ATOM 892 C CA . TRP A 1 120 ? -6.567 13.379 2.614 1.00 91.62 120 TRP A CA 1
ATOM 893 C C . TRP A 1 120 ? -6.491 12.510 1.368 1.00 91.62 120 TRP A C 1
ATOM 895 O O . TRP A 1 120 ? -6.490 13.002 0.238 1.00 91.62 120 TRP A O 1
ATOM 905 N N . PHE A 1 121 ? -6.442 11.203 1.580 1.00 92.94 121 PHE A N 1
ATOM 906 C CA . PHE A 1 121 ? -6.403 10.210 0.524 1.00 92.94 121 PHE A CA 1
ATOM 907 C C . PHE A 1 121 ? -7.480 9.166 0.743 1.00 92.94 121 PHE A C 1
ATOM 909 O O . PHE A 1 121 ? -7.761 8.756 1.866 1.00 92.94 121 PHE A O 1
ATOM 916 N N . GLN A 1 122 ? -8.044 8.707 -0.367 1.00 93.56 122 GLN A N 1
ATOM 917 C CA . GLN A 1 122 ? -8.921 7.554 -0.410 1.00 93.56 122 GLN A CA 1
ATOM 918 C C . GLN A 1 122 ? -8.183 6.393 -1.075 1.00 93.56 122 GLN A C 1
ATOM 920 O O . GLN A 1 122 ? -7.776 6.494 -2.236 1.00 93.56 122 GLN A O 1
ATOM 925 N N . LEU A 1 123 ? -8.031 5.290 -0.352 1.00 93.44 123 LEU A N 1
ATOM 926 C CA . LEU A 1 123 ? -7.465 4.037 -0.838 1.00 93.44 123 LEU A CA 1
ATOM 927 C C . LEU A 1 123 ? -8.578 3.066 -1.230 1.00 93.44 123 LEU A C 1
ATOM 929 O O . LEU A 1 123 ? -9.589 2.941 -0.528 1.00 93.44 123 LEU A O 1
ATOM 933 N N . GLY A 1 124 ? -8.356 2.334 -2.322 1.00 91.50 124 GLY A N 1
ATOM 934 C CA . GLY A 1 124 ? -9.126 1.125 -2.611 1.00 91.50 124 GLY A CA 1
ATOM 935 C C . GLY A 1 124 ? -8.843 0.015 -1.593 1.00 91.50 124 GLY A C 1
ATOM 936 O O . GLY A 1 124 ? -7.820 0.036 -0.907 1.00 91.50 124 GLY A O 1
ATOM 937 N N . VAL A 1 125 ? -9.733 -0.979 -1.513 1.00 92.00 125 VAL A N 1
ATOM 938 C CA . VAL A 1 125 ? -9.580 -2.117 -0.587 1.00 92.00 125 VAL A CA 1
ATOM 939 C C . VAL A 1 125 ? -8.288 -2.899 -0.840 1.00 92.00 125 VAL A C 1
ATOM 941 O O . VAL A 1 125 ? -7.591 -3.246 0.110 1.00 92.00 125 VAL A O 1
ATOM 944 N N . GLU A 1 126 ? -7.900 -3.103 -2.102 1.00 92.50 126 GLU A N 1
ATOM 945 C CA . GLU A 1 126 ? -6.661 -3.803 -2.456 1.00 92.50 126 GLU A CA 1
ATOM 946 C C . GLU A 1 126 ? -5.417 -3.017 -2.035 1.00 92.50 126 GLU A C 1
ATOM 948 O O . GLU A 1 126 ? -4.456 -3.588 -1.522 1.00 92.50 126 GLU A O 1
ATOM 953 N N . GLU A 1 127 ? -5.439 -1.699 -2.237 1.00 93.44 127 GLU A N 1
ATOM 954 C CA . GLU A 1 127 ? -4.318 -0.812 -1.922 1.00 93.44 127 GLU A CA 1
ATOM 955 C C . GLU A 1 127 ? -4.115 -0.697 -0.411 1.00 93.44 127 GLU A C 1
ATOM 957 O O . GLU A 1 127 ? -2.988 -0.796 0.074 1.00 93.44 127 GLU A O 1
ATOM 962 N N . ALA A 1 128 ? -5.212 -0.534 0.332 1.00 94.19 128 ALA A N 1
ATOM 963 C CA . ALA A 1 128 ? -5.191 -0.445 1.783 1.00 94.19 128 ALA A CA 1
ATOM 964 C C . ALA A 1 128 ? -4.676 -1.740 2.416 1.00 94.19 128 ALA A C 1
ATOM 966 O O . ALA A 1 128 ? -3.777 -1.698 3.255 1.00 94.19 128 ALA A O 1
ATOM 967 N N . PHE A 1 129 ? -5.178 -2.894 1.964 1.00 94.44 129 PHE A N 1
ATOM 968 C CA . PHE A 1 129 ? -4.698 -4.180 2.461 1.00 94.44 129 PHE A CA 1
ATOM 969 C C . PHE A 1 129 ? -3.231 -4.424 2.084 1.00 94.44 129 PHE A C 1
ATOM 971 O O . PHE A 1 129 ? -2.480 -4.977 2.879 1.00 94.44 129 PHE A O 1
ATOM 978 N N . TYR A 1 130 ? -2.775 -3.963 0.914 1.00 94.31 130 TYR A N 1
ATOM 979 C CA . TYR A 1 130 ? -1.363 -4.051 0.532 1.00 94.31 130 TYR A CA 1
ATOM 980 C C . TYR A 1 130 ? -0.455 -3.222 1.455 1.00 94.31 130 TYR A C 1
ATOM 982 O O . TYR A 1 130 ? 0.565 -3.725 1.929 1.00 94.31 130 TYR A O 1
ATOM 990 N N . LEU A 1 131 ? -0.823 -1.968 1.733 1.00 94.19 131 LEU A N 1
ATOM 991 C CA . LEU A 1 131 ? -0.055 -1.074 2.611 1.00 94.19 131 LEU A CA 1
ATOM 992 C C . LEU A 1 131 ? -0.004 -1.589 4.057 1.00 94.19 131 LEU A C 1
ATOM 994 O O . LEU A 1 131 ? 1.049 -1.541 4.693 1.00 94.19 131 LEU A O 1
ATOM 998 N N . HIS A 1 132 ? -1.119 -2.134 4.541 1.00 94.19 132 HIS A N 1
ATOM 999 C CA . HIS A 1 132 ? -1.227 -2.718 5.874 1.00 94.19 132 HIS A CA 1
ATOM 1000 C C . HIS A 1 132 ? -0.498 -4.067 5.983 1.00 94.19 132 HIS A C 1
ATOM 1002 O O . HIS A 1 132 ? 0.434 -4.200 6.762 1.00 94.19 132 HIS A O 1
ATOM 100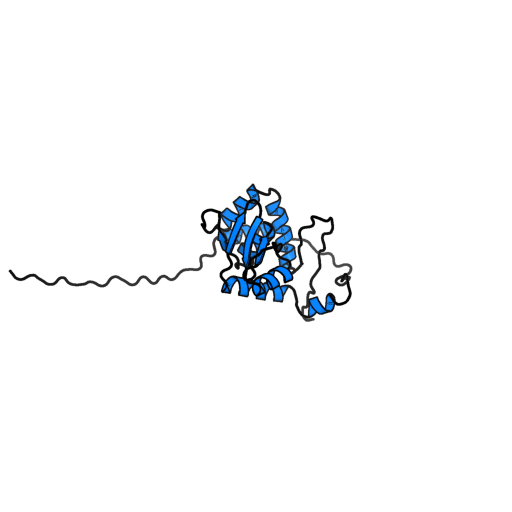8 N N . HIS A 1 133 ? -0.842 -5.058 5.158 1.00 93.12 133 HIS A N 1
ATOM 1009 C CA . HIS A 1 133 ? -0.359 -6.434 5.328 1.00 93.12 133 HIS A CA 1
ATOM 1010 C C . HIS A 1 133 ? 1.016 -6.701 4.692 1.00 93.12 133 HIS A C 1
ATOM 1012 O O . HIS A 1 133 ? 1.835 -7.435 5.245 1.00 93.12 133 HIS A O 1
ATOM 1018 N N . ILE A 1 134 ? 1.287 -6.143 3.505 1.00 92.25 134 ILE A N 1
ATOM 1019 C CA . ILE A 1 134 ? 2.528 -6.428 2.761 1.00 92.25 134 ILE A CA 1
ATOM 1020 C C . ILE A 1 134 ? 3.631 -5.438 3.129 1.00 92.25 134 ILE A C 1
ATOM 1022 O O . ILE A 1 134 ? 4.768 -5.847 3.363 1.00 92.25 134 ILE A O 1
ATOM 1026 N N . LEU A 1 135 ? 3.310 -4.142 3.177 1.00 90.62 135 LEU A N 1
ATOM 1027 C CA . LEU A 1 135 ? 4.282 -3.102 3.524 1.00 90.62 135 LEU A CA 1
ATOM 1028 C C . LEU A 1 135 ? 4.360 -2.831 5.033 1.00 90.62 135 LEU A C 1
ATOM 1030 O O . LEU A 1 135 ? 5.362 -2.268 5.480 1.00 90.62 135 LEU A O 1
ATOM 1034 N N . ASN A 1 136 ? 3.376 -3.270 5.824 1.00 92.94 136 ASN A N 1
ATOM 1035 C CA . ASN A 1 136 ? 3.342 -3.085 7.277 1.00 92.94 136 ASN A CA 1
ATOM 1036 C C . ASN A 1 136 ? 3.659 -1.638 7.690 1.00 92.94 136 ASN A C 1
ATOM 1038 O O . ASN A 1 136 ? 4.518 -1.397 8.537 1.00 92.94 136 ASN A O 1
ATOM 1042 N N . CYS A 1 137 ? 3.067 -0.673 6.982 1.00 93.25 137 CYS A N 1
ATOM 1043 C CA . CYS A 1 137 ? 3.326 0.756 7.173 1.00 93.25 137 CYS A CA 1
ATOM 1044 C C . CYS A 1 137 ? 2.052 1.586 7.351 1.00 93.25 137 CYS A C 1
ATOM 1046 O O . CYS A 1 137 ? 2.129 2.807 7.367 1.00 93.25 137 CYS A O 1
ATOM 1048 N N . LEU A 1 138 ? 0.889 0.942 7.435 1.00 94.56 138 LEU A N 1
ATOM 1049 C CA . LEU A 1 138 ? -0.396 1.597 7.637 1.00 94.56 138 LEU A CA 1
ATOM 1050 C C . LEU A 1 138 ? -1.164 0.832 8.706 1.00 94.56 138 LEU A C 1
ATOM 1052 O O . LEU A 1 138 ? -1.444 -0.353 8.523 1.00 94.56 138 LEU A O 1
ATOM 1056 N N . GLU A 1 139 ? -1.535 1.506 9.783 1.00 94.12 139 GLU A N 1
ATOM 1057 C CA . GLU A 1 139 ? -2.483 0.983 10.762 1.00 94.12 139 GLU A CA 1
ATOM 1058 C C . GLU A 1 139 ? -3.904 1.352 10.326 1.00 94.12 139 GLU A C 1
ATOM 1060 O O . GLU A 1 139 ? -4.140 2.436 9.792 1.00 94.12 139 GLU A O 1
ATOM 1065 N N . ILE A 1 140 ? -4.850 0.422 10.469 1.00 94.00 140 ILE A N 1
ATOM 1066 C CA . ILE A 1 140 ? -6.234 0.634 10.037 1.00 94.00 140 ILE A CA 1
ATOM 1067 C C . ILE A 1 140 ? -7.153 0.475 11.238 1.00 94.00 140 ILE A C 1
ATOM 1069 O O . ILE A 1 140 ? -7.149 -0.568 11.891 1.00 94.00 140 ILE A O 1
ATOM 1073 N N . SER A 1 141 ? -7.965 1.494 11.494 1.00 93.00 141 SER A N 1
ATOM 1074 C CA . SER A 1 141 ? -8.992 1.493 12.526 1.00 93.00 141 SER A CA 1
ATOM 1075 C C . SER A 1 141 ? -10.395 1.422 11.925 1.00 93.00 141 SER A C 1
ATOM 1077 O O . SER A 1 141 ? -10.657 1.820 10.781 1.00 93.00 141 SER A O 1
ATOM 1079 N N . ASN A 1 142 ? -11.320 0.869 12.703 1.00 87.62 142 ASN A N 1
ATOM 1080 C CA . ASN A 1 142 ? -12.747 0.946 12.412 1.00 87.62 142 ASN A CA 1
ATOM 1081 C C . ASN A 1 142 ? -13.351 2.242 12.993 1.00 87.62 142 ASN A C 1
ATOM 1083 O O . ASN A 1 142 ? -12.678 2.970 13.715 1.00 87.62 142 ASN A O 1
ATOM 1087 N N . GLY A 1 143 ? -14.628 2.518 12.709 1.00 77.94 143 GLY A N 1
ATOM 1088 C CA . GLY A 1 143 ? -15.361 3.683 13.231 1.00 77.94 143 GLY A CA 1
ATOM 1089 C C . GLY A 1 143 ? -15.348 3.842 14.759 1.00 77.94 143 GLY A C 1
ATOM 1090 O O . GLY A 1 143 ? -15.575 4.943 15.242 1.00 77.94 143 GLY A O 1
ATOM 1091 N N . ASP A 1 144 ? -15.026 2.777 15.496 1.00 80.88 144 ASP A N 1
ATOM 1092 C CA . ASP A 1 144 ? -14.874 2.768 16.957 1.00 80.88 144 ASP A CA 1
ATOM 1093 C C . ASP A 1 144 ? -13.417 3.003 17.417 1.00 80.88 144 ASP A C 1
ATOM 1095 O O . ASP A 1 144 ? -13.056 2.655 18.537 1.00 80.88 144 ASP A O 1
ATOM 1099 N N . GLU A 1 145 ? -12.546 3.495 16.528 1.00 78.38 145 GLU A N 1
ATOM 1100 C CA . GLU A 1 145 ? -11.101 3.726 16.736 1.00 78.38 145 GLU A CA 1
ATOM 1101 C C . GLU A 1 145 ? -10.286 2.476 17.112 1.00 78.38 145 GLU A C 1
ATOM 1103 O O . GLU A 1 145 ? -9.082 2.539 17.357 1.00 78.38 145 GLU A O 1
ATOM 1108 N N . GLN A 1 146 ? -10.913 1.302 17.088 1.00 86.44 146 GLN A N 1
ATOM 1109 C CA . GLN A 1 146 ? -10.244 0.040 17.344 1.00 86.44 146 GLN A CA 1
ATOM 1110 C C . GLN A 1 146 ? -9.412 -0.386 16.131 1.00 86.44 146 GLN A C 1
ATOM 1112 O O . GLN A 1 146 ? -9.933 -0.479 15.013 1.00 86.44 146 GLN A O 1
ATOM 1117 N N . LEU A 1 147 ? -8.132 -0.689 16.371 1.00 88.31 147 LEU A N 1
ATOM 1118 C CA . LEU A 1 147 ? -7.243 -1.276 15.372 1.00 88.31 147 LEU A CA 1
ATOM 1119 C C . LEU A 1 147 ? -7.798 -2.615 14.884 1.00 88.31 147 LEU A C 1
ATOM 1121 O O . LEU A 1 147 ? -8.142 -3.498 15.674 1.00 88.31 147 LEU A O 1
ATOM 1125 N N . VAL A 1 148 ? -7.877 -2.755 13.568 1.00 89.94 148 VAL A N 1
ATOM 1126 C CA . VAL A 1 148 ? -8.399 -3.944 12.905 1.00 89.94 148 VAL A CA 1
ATOM 1127 C C . VAL A 1 148 ? -7.247 -4.900 12.632 1.00 89.94 148 VAL A C 1
ATOM 1129 O O . VAL A 1 148 ? -6.230 -4.510 12.064 1.00 89.94 148 VAL A O 1
ATOM 1132 N N . THR A 1 149 ? -7.407 -6.162 13.030 1.00 91.38 149 THR A N 1
ATOM 1133 C CA . THR A 1 149 ? -6.415 -7.202 12.735 1.00 91.38 149 THR A CA 1
ATOM 1134 C C . THR A 1 149 ? -6.434 -7.573 11.250 1.00 91.38 149 THR A C 1
ATOM 1136 O O . THR A 1 149 ? -7.474 -7.470 10.598 1.00 91.38 149 THR A O 1
ATOM 1139 N N . ASP A 1 150 ? -5.330 -8.102 10.715 1.00 90.56 150 ASP A N 1
ATOM 1140 C CA . ASP A 1 150 ? -5.243 -8.583 9.327 1.00 90.56 150 ASP A CA 1
ATOM 1141 C C . ASP A 1 150 ? -6.400 -9.517 8.946 1.00 90.56 150 ASP A C 1
ATOM 1143 O O . ASP A 1 150 ? -6.945 -9.444 7.843 1.00 90.56 150 ASP A O 1
ATOM 1147 N N . HIS A 1 151 ? -6.771 -10.416 9.863 1.00 90.44 151 HIS A N 1
ATOM 1148 C CA . HIS A 1 151 ? -7.846 -11.376 9.649 1.00 90.44 151 HIS A CA 1
ATOM 1149 C C . HIS A 1 151 ? -9.200 -10.674 9.542 1.00 90.44 151 HIS A C 1
ATOM 1151 O O . HIS A 1 151 ? -9.963 -10.932 8.608 1.00 90.44 151 HIS A O 1
ATOM 1157 N N . ASP A 1 152 ? -9.493 -9.774 10.475 1.00 91.81 152 ASP A N 1
ATOM 1158 C CA . ASP A 1 152 ? -10.773 -9.074 10.514 1.00 91.81 152 ASP A CA 1
ATOM 1159 C C . ASP A 1 152 ? -10.906 -8.114 9.335 1.00 91.81 152 ASP A C 1
ATOM 1161 O O . ASP A 1 152 ? -11.973 -8.030 8.724 1.00 91.81 152 ASP A O 1
ATOM 1165 N N . LEU A 1 153 ? -9.802 -7.480 8.937 1.00 92.56 153 LEU A N 1
ATOM 1166 C CA . LEU A 1 153 ? -9.728 -6.624 7.763 1.00 92.56 153 LEU A CA 1
ATOM 1167 C C . LEU A 1 153 ? -9.973 -7.420 6.476 1.00 92.56 153 LEU A C 1
ATOM 1169 O O . LEU A 1 153 ? -10.784 -7.016 5.642 1.00 92.56 153 LEU A O 1
ATOM 1173 N N . TRP A 1 154 ? -9.334 -8.585 6.333 1.00 92.75 154 TRP A N 1
ATOM 1174 C CA . TRP A 1 154 ? -9.551 -9.483 5.198 1.00 92.75 154 TRP A CA 1
ATOM 1175 C C . TRP A 1 154 ? -11.012 -9.938 5.104 1.00 92.75 154 TRP A C 1
ATOM 1177 O O . TRP A 1 154 ? -11.621 -9.887 4.030 1.00 92.75 154 TRP A O 1
ATOM 1187 N N . GLN A 1 155 ? -11.601 -10.358 6.228 1.00 92.44 155 GLN A N 1
ATOM 1188 C CA . GLN A 1 155 ? -13.007 -10.762 6.293 1.00 92.44 155 GLN A CA 1
ATOM 1189 C C . GLN A 1 155 ? -13.942 -9.596 5.962 1.00 92.44 155 GLN A C 1
ATOM 1191 O O . GLN A 1 155 ? -14.899 -9.773 5.208 1.00 92.44 155 GLN A O 1
ATOM 1196 N N . TYR A 1 156 ? -13.659 -8.403 6.486 1.00 91.25 156 TYR A N 1
ATOM 1197 C CA . TYR A 1 156 ? -14.421 -7.191 6.204 1.00 91.25 156 TYR A CA 1
ATOM 1198 C C . TYR A 1 156 ? -14.435 -6.876 4.704 1.00 91.25 156 TYR A C 1
ATOM 1200 O O . TYR A 1 156 ? -15.504 -6.714 4.112 1.00 91.25 156 TYR A O 1
ATOM 1208 N N . MET A 1 157 ? -13.260 -6.850 4.071 1.00 91.25 157 MET A N 1
ATOM 1209 C CA . MET A 1 157 ? -13.123 -6.536 2.647 1.00 91.25 157 MET A CA 1
ATOM 1210 C C . MET A 1 157 ? -13.758 -7.607 1.756 1.00 91.25 157 MET A C 1
ATOM 1212 O O . MET A 1 157 ? -14.468 -7.264 0.813 1.00 91.25 157 MET A O 1
ATOM 1216 N N . THR A 1 158 ? -13.596 -8.888 2.098 1.00 91.44 158 THR A N 1
ATOM 1217 C CA . THR A 1 158 ? -14.216 -10.005 1.362 1.00 91.44 158 THR A CA 1
ATOM 1218 C C . THR A 1 158 ? -15.745 -9.953 1.431 1.00 91.44 158 THR A C 1
ATOM 1220 O O . THR A 1 158 ? -16.423 -10.213 0.440 1.00 91.44 158 THR A O 1
ATOM 1223 N N . LYS A 1 159 ? -16.313 -9.579 2.586 1.00 91.19 159 LYS A N 1
ATOM 1224 C CA . LYS A 1 159 ? -17.768 -9.415 2.746 1.00 91.19 159 LYS A CA 1
ATOM 1225 C C . LYS A 1 159 ? -18.322 -8.238 1.942 1.00 91.19 159 LYS A C 1
ATOM 1227 O O . LYS A 1 159 ? -19.461 -8.303 1.490 1.00 91.19 159 LYS A O 1
ATOM 1232 N N . ARG A 1 160 ? -17.551 -7.156 1.792 1.00 88.44 160 ARG A N 1
ATOM 1233 C CA . ARG A 1 160 ? -17.951 -5.957 1.034 1.00 88.44 160 ARG A CA 1
ATOM 1234 C C . ARG A 1 160 ? -17.822 -6.149 -0.472 1.00 88.44 160 ARG A C 1
ATOM 1236 O O . ARG A 1 160 ? -18.693 -5.711 -1.218 1.00 88.44 160 ARG A O 1
ATOM 1243 N N . THR A 1 161 ? -16.757 -6.817 -0.897 1.00 86.25 161 THR A N 1
ATOM 1244 C CA . THR A 1 161 ? -16.400 -6.981 -2.302 1.00 86.25 161 THR A CA 1
ATOM 1245 C C . THR A 1 161 ? -16.062 -8.445 -2.547 1.00 86.25 161 THR A C 1
ATOM 1247 O O . THR A 1 161 ? -14.969 -8.898 -2.227 1.00 86.25 161 THR A O 1
ATOM 1250 N N . SER A 1 162 ? -16.987 -9.196 -3.145 1.00 86.75 162 SER A N 1
ATOM 1251 C CA . SER A 1 162 ? -16.817 -10.643 -3.351 1.00 86.75 162 SER A CA 1
ATOM 1252 C C . SER A 1 162 ? -15.613 -11.008 -4.225 1.00 86.75 162 SER A C 1
ATOM 1254 O O . SER A 1 162 ? -15.029 -12.063 -4.024 1.00 86.75 162 SER A O 1
ATOM 1256 N N . ILE A 1 163 ? -15.222 -10.125 -5.152 1.00 89.12 163 ILE A N 1
ATOM 1257 C CA . ILE A 1 163 ? -14.058 -10.297 -6.042 1.00 89.12 163 ILE A CA 1
ATOM 1258 C C . ILE A 1 163 ? -12.721 -9.893 -5.401 1.00 89.12 163 ILE A C 1
ATOM 1260 O O . ILE A 1 163 ? -11.683 -9.956 -6.060 1.00 89.12 163 ILE A O 1
ATOM 1264 N N . PHE A 1 164 ? -12.739 -9.407 -4.154 1.00 89.94 164 PHE A N 1
ATOM 1265 C CA . PHE A 1 164 ? -11.554 -8.885 -3.473 1.00 89.94 164 PHE A CA 1
ATOM 1266 C C . PHE A 1 164 ? -10.412 -9.906 -3.360 1.00 89.94 164 PHE A C 1
ATOM 1268 O O . PHE A 1 164 ? -9.274 -9.531 -3.640 1.00 89.94 164 PHE A O 1
ATOM 1275 N N . PRO A 1 165 ? -10.644 -11.182 -2.993 1.00 91.38 165 PRO A N 1
ATOM 1276 C CA . PRO A 1 165 ? -9.556 -12.152 -2.900 1.00 91.38 165 PRO A CA 1
ATOM 1277 C C . PRO A 1 165 ? -8.796 -12.325 -4.223 1.00 91.38 165 PRO A C 1
ATOM 1279 O O . PRO A 1 165 ? -7.561 -12.346 -4.242 1.00 91.38 165 PRO A O 1
ATOM 1282 N N . GLU A 1 166 ? -9.517 -12.417 -5.342 1.00 89.31 166 GLU A N 1
ATOM 1283 C CA . GLU A 1 166 ? -8.936 -12.543 -6.676 1.00 89.31 166 GLU A CA 1
ATOM 1284 C C . GLU A 1 166 ? -8.258 -11.243 -7.122 1.00 89.31 166 GLU A C 1
ATOM 1286 O O . GLU A 1 166 ? -7.131 -11.282 -7.630 1.00 89.31 166 GLU A O 1
ATOM 1291 N N . SER A 1 167 ? -8.905 -10.091 -6.911 1.00 88.00 167 SER A N 1
ATOM 1292 C CA . SER A 1 167 ? -8.360 -8.788 -7.303 1.00 88.00 167 SER A CA 1
ATOM 1293 C C . SER A 1 167 ? -7.110 -8.438 -6.500 1.00 88.00 167 SER A C 1
ATOM 1295 O O . SER A 1 167 ? -6.110 -8.019 -7.087 1.00 88.00 167 SER A O 1
ATOM 1297 N N . PHE A 1 168 ? -7.104 -8.693 -5.189 1.00 92.00 168 PHE A N 1
ATOM 1298 C CA . PHE A 1 168 ? -5.947 -8.475 -4.330 1.00 92.00 168 PHE A CA 1
ATOM 1299 C C . PHE A 1 168 ? -4.776 -9.369 -4.733 1.00 92.00 168 PHE A C 1
ATOM 1301 O O . PHE A 1 168 ? -3.648 -8.890 -4.814 1.00 92.00 168 PHE A O 1
ATOM 1308 N N . LYS A 1 169 ? -5.023 -10.643 -5.060 1.00 90.44 169 LYS A N 1
ATOM 1309 C CA . LYS A 1 169 ? -3.968 -11.552 -5.531 1.00 90.44 169 LYS A CA 1
ATOM 1310 C C . LYS A 1 169 ? -3.305 -11.050 -6.816 1.00 90.44 169 LYS A C 1
ATOM 1312 O O . LYS A 1 169 ? -2.079 -11.097 -6.938 1.00 90.44 169 LYS A O 1
ATOM 1317 N N . ALA A 1 170 ? -4.092 -10.565 -7.775 1.00 90.81 170 ALA A N 1
ATOM 1318 C CA . ALA A 1 170 ? -3.555 -9.966 -8.995 1.00 90.81 170 ALA A CA 1
ATOM 1319 C C . ALA A 1 170 ? -2.797 -8.662 -8.693 1.00 90.81 170 ALA A C 1
ATOM 1321 O O . ALA A 1 170 ? -1.680 -8.460 -9.176 1.00 90.81 170 ALA A O 1
ATOM 1322 N N . TYR A 1 171 ? -3.375 -7.806 -7.849 1.00 90.19 171 TYR A N 1
ATOM 1323 C CA . TYR A 1 171 ? -2.789 -6.538 -7.426 1.00 90.19 171 TYR A CA 1
ATOM 1324 C C . TYR A 1 171 ? -1.428 -6.734 -6.748 1.00 90.19 171 TYR A C 1
ATOM 1326 O O . TYR A 1 171 ? -0.439 -6.120 -7.154 1.00 90.19 171 TYR A O 1
ATOM 1334 N N . SER A 1 172 ? -1.352 -7.625 -5.756 1.00 90.06 172 SER A N 1
ATOM 1335 C CA . SER A 1 172 ? -0.131 -7.898 -5.002 1.00 90.06 172 SER A CA 1
ATOM 1336 C C . SER A 1 172 ? 0.962 -8.449 -5.912 1.00 90.06 172 SER A C 1
ATOM 1338 O O . SER A 1 172 ? 2.101 -8.002 -5.833 1.00 90.06 172 SER A O 1
ATOM 1340 N N . HIS A 1 173 ? 0.616 -9.357 -6.832 1.00 88.12 173 HIS A N 1
ATOM 1341 C CA . HIS A 1 173 ? 1.564 -9.917 -7.796 1.00 88.12 173 HIS A CA 1
ATOM 1342 C C . HIS A 1 173 ? 2.190 -8.842 -8.696 1.00 88.12 173 HIS A C 1
ATOM 1344 O O . HIS A 1 173 ? 3.404 -8.833 -8.914 1.00 88.12 173 HIS A O 1
ATOM 1350 N N . LEU A 1 174 ? 1.373 -7.917 -9.204 1.00 88.31 174 LEU A N 1
ATOM 1351 C CA . LEU A 1 174 ? 1.847 -6.796 -10.014 1.00 88.31 174 LEU A CA 1
ATOM 1352 C C . LEU A 1 174 ? 2.744 -5.859 -9.194 1.00 88.31 174 LEU A C 1
ATOM 1354 O O . LEU A 1 174 ? 3.828 -5.490 -9.652 1.00 88.31 174 LEU A O 1
ATOM 1358 N N . ARG A 1 175 ? 2.351 -5.537 -7.957 1.00 86.94 175 ARG A N 1
ATOM 1359 C CA . ARG A 1 175 ? 3.134 -4.677 -7.059 1.00 86.94 175 ARG A CA 1
ATOM 1360 C C . ARG A 1 175 ? 4.470 -5.288 -6.641 1.00 86.94 175 ARG A C 1
ATOM 1362 O O . ARG A 1 175 ? 5.450 -4.556 -6.583 1.00 86.94 175 ARG A O 1
ATOM 1369 N N . THR A 1 176 ? 4.566 -6.604 -6.442 1.00 84.62 176 THR A N 1
ATOM 1370 C CA . THR A 1 176 ? 5.855 -7.279 -6.177 1.00 84.62 176 THR A CA 1
ATOM 1371 C C . THR A 1 176 ? 6.821 -7.159 -7.356 1.00 84.62 176 THR A C 1
ATOM 1373 O O . THR A 1 176 ? 8.031 -7.092 -7.167 1.00 84.62 176 THR A O 1
ATOM 1376 N N . LYS A 1 177 ? 6.300 -7.064 -8.582 1.00 84.12 177 LYS A N 1
ATOM 1377 C CA . LYS A 1 177 ? 7.092 -6.767 -9.784 1.00 84.12 177 LYS A CA 1
ATOM 1378 C C . LYS A 1 177 ? 7.346 -5.262 -9.970 1.00 84.12 177 LYS A C 1
ATOM 1380 O O . LYS A 1 177 ? 7.850 -4.856 -11.013 1.00 84.12 177 LYS A O 1
ATOM 1385 N N . ASN A 1 178 ? 6.979 -4.444 -8.983 1.00 83.38 178 ASN A N 1
ATOM 1386 C CA . ASN A 1 178 ? 7.001 -2.983 -8.978 1.00 83.38 178 ASN A CA 1
ATOM 1387 C C . ASN A 1 178 ? 6.041 -2.312 -9.983 1.00 83.38 178 ASN A C 1
ATOM 1389 O O . ASN A 1 178 ? 6.150 -1.109 -10.208 1.00 83.38 178 ASN A O 1
ATOM 1393 N N . TRP A 1 179 ? 5.094 -3.039 -10.589 1.00 82.19 179 TRP A N 1
ATOM 1394 C CA . TRP A 1 179 ? 4.188 -2.461 -11.589 1.00 82.19 179 TRP A CA 1
ATOM 1395 C C . TRP A 1 179 ? 3.249 -1.448 -10.943 1.00 82.19 179 TRP A C 1
ATOM 1397 O O . TRP A 1 179 ? 2.716 -1.662 -9.852 1.00 82.19 179 TRP A O 1
ATOM 1407 N N . VAL A 1 180 ? 3.006 -0.353 -11.661 1.00 82.38 180 VAL A N 1
ATOM 1408 C CA . VAL A 1 180 ? 1.986 0.621 -11.275 1.00 82.38 180 VAL A CA 1
ATOM 1409 C C . VAL A 1 180 ? 0.615 0.048 -11.613 1.00 82.38 180 VAL A C 1
ATOM 1411 O O . VAL A 1 180 ? 0.315 -0.217 -12.777 1.00 82.38 180 VAL A O 1
ATOM 1414 N N . VAL A 1 181 ? -0.222 -0.127 -10.592 1.00 80.88 181 VAL A N 1
ATOM 1415 C CA . VAL A 1 181 ? -1.600 -0.607 -10.733 1.00 80.88 181 VAL A CA 1
ATOM 1416 C C . VAL A 1 181 ? -2.544 0.539 -10.403 1.00 80.88 181 VAL A C 1
ATOM 1418 O O . VAL A 1 181 ? -2.519 1.056 -9.291 1.00 80.88 181 VAL A O 1
ATOM 1421 N N . ARG A 1 182 ? -3.379 0.943 -11.364 1.00 75.81 182 ARG A N 1
ATOM 1422 C CA . ARG A 1 182 ? -4.426 1.956 -11.169 1.00 75.81 182 ARG A CA 1
ATOM 1423 C C . ARG A 1 182 ? -5.793 1.347 -11.448 1.00 75.81 182 ARG A C 1
ATOM 1425 O O . ARG A 1 182 ? -5.931 0.516 -12.342 1.00 75.81 182 ARG A O 1
ATOM 1432 N N . SER A 1 183 ? -6.807 1.788 -10.708 1.00 65.38 183 SER A N 1
ATOM 1433 C CA . SER A 1 183 ? -8.188 1.347 -10.921 1.00 65.38 183 SER A CA 1
ATOM 1434 C C . SER A 1 183 ? -8.689 1.767 -12.311 1.00 65.38 183 SER A C 1
ATOM 1436 O O . SER A 1 183 ? -8.748 2.949 -12.653 1.00 65.38 183 SER A O 1
ATOM 1438 N N . GLY A 1 184 ? -9.043 0.776 -13.131 1.00 56.06 184 GLY A N 1
ATOM 1439 C CA . GLY A 1 184 ? -9.344 0.919 -14.558 1.00 56.06 184 GLY A CA 1
ATOM 1440 C C . GLY A 1 184 ? -10.736 1.460 -14.897 1.00 56.06 184 GLY A C 1
ATOM 1441 O O . GLY A 1 184 ? -11.278 1.085 -15.932 1.00 56.06 184 GLY A O 1
ATOM 1442 N N . TRP A 1 185 ? -11.327 2.351 -14.090 1.00 45.53 185 TRP A N 1
ATOM 1443 C CA . TRP A 1 185 ? -12.699 2.857 -14.326 1.00 45.53 185 TRP A CA 1
ATOM 1444 C C . TRP A 1 185 ? -12.862 3.622 -15.665 1.00 45.53 185 TRP A C 1
ATOM 1446 O O . TRP A 1 185 ? -13.963 3.972 -16.067 1.00 45.53 185 TRP A O 1
ATOM 1456 N N . ARG A 1 186 ? -11.787 3.858 -16.425 1.00 37.75 186 ARG A N 1
ATOM 1457 C CA . ARG A 1 186 ? -11.854 4.396 -17.794 1.00 37.75 186 ARG A CA 1
ATOM 1458 C C . ARG A 1 186 ? -11.194 3.470 -18.817 1.00 37.75 186 ARG A C 1
ATOM 1460 O O . ARG A 1 186 ? -10.326 3.926 -19.544 1.00 37.75 186 ARG A O 1
ATOM 1467 N N . GLY A 1 187 ? -11.534 2.179 -18.843 1.00 28.59 187 GLY A N 1
ATOM 1468 C CA . GLY A 1 187 ? -11.250 1.276 -19.979 1.00 28.59 187 GLY A CA 1
ATOM 1469 C C . GLY A 1 187 ? -9.777 1.096 -20.389 1.00 28.59 187 GLY A C 1
ATOM 1470 O O . GLY A 1 187 ? -9.501 0.496 -21.421 1.00 28.59 187 GLY A O 1
ATOM 1471 N N . PHE A 1 188 ? -8.827 1.591 -19.599 1.00 30.19 188 PHE A N 1
ATOM 1472 C CA . PHE A 1 188 ? -7.396 1.525 -19.864 1.00 30.19 188 PHE A CA 1
ATOM 1473 C C . PHE A 1 188 ? -6.694 1.016 -18.606 1.00 30.19 188 PHE A C 1
ATOM 1475 O O . PHE A 1 188 ? -6.390 1.779 -17.689 1.00 30.19 188 PHE A O 1
ATOM 1482 N N . CYS A 1 189 ? -6.413 -0.286 -18.563 1.00 37.16 189 CYS A N 1
ATOM 1483 C CA . CYS A 1 189 ? -5.379 -0.816 -17.682 1.00 37.16 189 CYS A CA 1
ATOM 1484 C C . CYS A 1 189 ? -4.023 -0.349 -18.227 1.00 37.16 189 CYS A C 1
ATOM 1486 O O . CYS A 1 189 ? -3.409 -1.021 -19.054 1.00 37.16 189 CYS A O 1
ATOM 1488 N N . CYS A 1 190 ? -3.559 0.826 -17.799 1.00 36.94 190 CYS A N 1
ATOM 1489 C CA . CYS A 1 190 ? -2.172 1.234 -18.006 1.00 36.94 190 CYS A CA 1
ATOM 1490 C C . CYS A 1 190 ? -1.296 0.444 -17.035 1.00 36.94 190 CYS A C 1
ATOM 1492 O O . CYS A 1 190 ? -0.979 0.905 -15.942 1.00 36.94 190 CYS A O 1
ATOM 1494 N N . LEU A 1 191 ? -0.949 -0.773 -17.431 1.00 42.22 191 LEU A N 1
ATOM 1495 C CA . LEU A 1 191 ? 0.118 -1.529 -16.813 1.00 42.22 191 LEU A CA 1
ATOM 1496 C C . LEU A 1 191 ? 1.453 -0.964 -17.323 1.00 42.22 191 LEU A C 1
ATOM 1498 O O . LEU A 1 191 ? 1.861 -1.251 -18.446 1.00 42.22 191 LEU A O 1
ATOM 1502 N N . SER A 1 192 ? 2.112 -0.126 -16.525 1.00 43.94 192 SER A N 1
ATOM 1503 C CA . SER A 1 192 ? 3.469 0.342 -16.833 1.00 43.94 192 SER A CA 1
ATOM 1504 C C . SER A 1 192 ? 4.477 -0.575 -16.139 1.00 43.94 192 SER A C 1
ATOM 1506 O O . SER A 1 192 ? 4.556 -0.585 -14.909 1.00 43.94 192 SER A O 1
ATOM 1508 N N . SER A 1 193 ? 5.220 -1.365 -16.918 1.00 40.06 193 SER A N 1
ATOM 1509 C CA . SER A 1 193 ? 6.316 -2.204 -16.421 1.00 40.06 193 SER A CA 1
ATOM 1510 C C . SER A 1 193 ? 7.486 -1.329 -15.955 1.00 40.06 193 SER A C 1
ATOM 1512 O O . SER A 1 193 ? 7.940 -0.487 -16.732 1.00 40.06 193 SER A O 1
ATOM 1514 N N . PRO A 1 194 ? 8.025 -1.521 -14.744 1.00 43.78 194 PRO A N 1
ATOM 1515 C CA . PRO A 1 194 ? 9.291 -0.926 -14.345 1.00 43.78 194 PRO A CA 1
ATOM 1516 C C . PRO A 1 194 ? 10.448 -1.804 -14.809 1.00 43.78 194 PRO A C 1
ATOM 1518 O O . PRO A 1 194 ? 10.349 -3.031 -14.874 1.00 43.78 194 PRO A O 1
ATOM 1521 N N . SER A 1 195 ? 11.553 -1.142 -15.114 1.00 45.72 195 SER A N 1
ATOM 1522 C CA . SER A 1 195 ? 12.837 -1.721 -15.483 1.00 45.72 195 SER A CA 1
ATOM 1523 C C . SER A 1 195 ? 13.295 -2.759 -14.451 1.00 45.72 195 SER A C 1
ATOM 1525 O O . SER A 1 195 ? 13.450 -2.441 -13.273 1.00 45.72 195 SER A O 1
ATOM 1527 N N . ILE A 1 196 ? 13.569 -3.986 -14.898 1.00 39.59 196 ILE A N 1
ATOM 1528 C CA . ILE A 1 196 ? 14.430 -4.921 -14.169 1.00 39.59 196 ILE A CA 1
ATOM 1529 C C . ILE A 1 196 ? 15.864 -4.489 -14.477 1.00 39.59 196 ILE A C 1
ATOM 1531 O O . ILE A 1 196 ? 16.387 -4.794 -15.544 1.00 39.59 196 ILE A O 1
ATOM 1535 N N . SER A 1 197 ? 16.486 -3.726 -13.581 1.00 38.94 197 SER A N 1
ATOM 1536 C CA . SER A 1 197 ? 17.936 -3.527 -13.587 1.00 38.94 197 SER A CA 1
ATOM 1537 C C . SER A 1 197 ? 18.565 -4.575 -12.669 1.00 38.94 197 SER A C 1
ATOM 1539 O O . SER A 1 197 ? 18.719 -4.345 -11.471 1.00 38.94 197 SER A O 1
ATOM 1541 N N . GLY A 1 198 ? 18.860 -5.751 -13.222 1.00 31.81 198 GLY A N 1
ATOM 1542 C CA . GLY A 1 198 ? 19.802 -6.703 -12.631 1.00 31.81 198 GLY A CA 1
ATOM 1543 C C . GLY A 1 198 ? 21.147 -6.598 -13.360 1.00 31.81 198 GLY A C 1
ATOM 1544 O O . GLY A 1 198 ? 21.137 -6.306 -14.558 1.00 31.81 198 GLY A O 1
ATOM 1545 N N . PRO A 1 199 ? 22.289 -6.781 -12.676 1.00 38.47 199 PRO A N 1
ATOM 1546 C CA . PRO A 1 199 ? 23.586 -6.803 -13.337 1.00 38.47 199 PRO A CA 1
ATOM 1547 C C . PRO A 1 199 ? 23.711 -8.096 -14.159 1.00 38.47 199 PRO A C 1
ATOM 1549 O O . PRO A 1 199 ? 23.359 -9.170 -13.667 1.00 38.47 199 PRO A O 1
ATOM 1552 N N . PHE A 1 200 ? 24.171 -7.968 -15.404 1.00 37.00 200 PHE A N 1
ATOM 1553 C CA . PHE A 1 200 ? 24.765 -9.068 -16.167 1.00 37.00 200 PHE A CA 1
ATOM 1554 C C . PHE A 1 200 ? 26.253 -9.152 -15.836 1.00 37.00 200 PHE A C 1
ATOM 1556 O O . PHE A 1 200 ? 26.860 -8.068 -15.665 1.00 37.00 200 PHE A O 1
#

Organism: NCBI:txid236973

InterPro domains:
  IPR006676 tRNA-splicing endonuclease [PTHR21227] (116-185)
  IPR006678 tRNA intron endonuclease, N-terminal [PF02778] (82-154)

Radius of gyration: 23.07 Å; chains: 1; bounding box: 43×46×101 Å

Foldseek 3Di:
DDDDDDDDDDDDD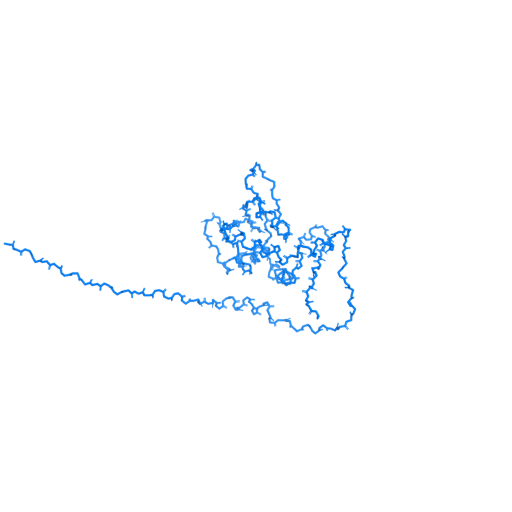DDPPPDPPPDCVLVVLVCVLPVPDPDPDDDDDDDDFDDDDPPVQVVCVVCPLVNLLVVLLVQLQVVVWEWEDDQQKTKTKDAPVSVVSCVVNQFFDWDDDPDPGIIMGIGGLLRQLCCCPVSVRYFYAYPVRDTDDNVRSVVSNCVRPVCNVVVSSVVVVLVVQVWNADDPPPVDRPTGGRDPPDDD

pLDDT: mean 71.06, std 23.62, range [27.77, 94.56]